Protein AF-A0A9P7BSD0-F1 (afdb_monomer)

Radius of gyration: 25.31 Å; Cα contacts (8 Å, |Δi|>4): 236; chains: 1; bounding box: 100×30×58 Å

Sequence (291 aa):
MSTLLFSENKDPDILLVNNKKKNKIENELEEIYKEAVPDLPLSKSLYLLVNVHGKVFDKAVQTIRQSNKLELSLKLSESPTIKALLSIEKYFETNPTHFNHVYEPLKEKILKVNHPQHEASMRILGYFLLYSNTFQAMAREFIYQQIESDNKRDQLSSIVLLRFLYTHYIKSSSEVHLDFISHFMPIIVQVTEKYSESATLLSCSACELSLIYCWYLYDQFSQEGFKNDNKAIIMEIEEETKEKGTMENVIKQTNKLLNIIQKWHKTKDELSEVAYDELSQLISSISNEPV

Structure (mmCIF, N/CA/C/O backbone):
data_AF-A0A9P7BSD0-F1
#
_entry.id   AF-A0A9P7BSD0-F1
#
loop_
_atom_site.group_PDB
_atom_site.id
_atom_site.type_symbol
_atom_site.label_atom_id
_atom_site.label_alt_id
_atom_site.label_comp_id
_atom_site.label_asym_id
_atom_site.label_entity_id
_atom_site.label_seq_id
_atom_site.pdbx_PDB_ins_code
_atom_site.Cartn_x
_atom_site.Cartn_y
_atom_site.Cartn_z
_atom_site.occupancy
_atom_site.B_iso_or_equiv
_atom_site.auth_seq_id
_atom_site.auth_comp_id
_atom_site.auth_asym_id
_atom_site.auth_atom_id
_atom_site.pdbx_PDB_model_num
ATOM 1 N N . MET A 1 1 ? 75.969 7.468 11.673 1.00 34.41 1 MET A N 1
ATOM 2 C CA . MET A 1 1 ? 75.140 8.270 10.750 1.00 34.41 1 MET A CA 1
ATOM 3 C C . MET A 1 1 ? 74.941 7.487 9.468 1.00 34.41 1 MET A C 1
ATOM 5 O O . MET A 1 1 ? 75.895 6.879 9.006 1.00 34.41 1 MET A O 1
ATOM 9 N N . SER A 1 2 ? 73.727 7.588 8.932 1.00 30.23 2 SER A N 1
ATOM 10 C CA . SER A 1 2 ? 73.300 7.282 7.561 1.00 30.23 2 SER A CA 1
ATOM 11 C C . SER A 1 2 ? 72.733 5.892 7.228 1.00 30.23 2 SER A C 1
ATOM 13 O O . SER A 1 2 ? 73.419 5.001 6.748 1.00 30.23 2 SER A O 1
ATOM 15 N N . THR A 1 3 ? 71.428 5.799 7.510 1.00 31.64 3 THR A N 1
ATOM 16 C CA . THR A 1 3 ? 70.301 5.521 6.590 1.00 31.64 3 THR A CA 1
ATOM 17 C C . THR A 1 3 ? 70.226 4.199 5.811 1.00 31.64 3 THR A C 1
ATOM 19 O O . THR A 1 3 ? 70.893 3.988 4.804 1.00 31.64 3 THR A O 1
ATOM 22 N N . LEU A 1 4 ? 69.245 3.393 6.233 1.00 38.59 4 LEU A N 1
ATOM 23 C CA . LEU A 1 4 ? 68.442 2.462 5.435 1.00 38.59 4 LEU A CA 1
ATOM 24 C C . LEU A 1 4 ? 67.672 3.201 4.327 1.00 38.59 4 LEU A C 1
ATOM 26 O O . LEU A 1 4 ? 66.921 4.119 4.639 1.00 38.59 4 LEU A O 1
ATOM 30 N N . LEU A 1 5 ? 67.740 2.731 3.081 1.00 34.12 5 LEU A N 1
ATOM 31 C CA . LEU A 1 5 ? 66.686 2.947 2.082 1.00 34.12 5 LEU A CA 1
ATOM 32 C C . LEU A 1 5 ? 66.471 1.648 1.295 1.00 34.12 5 LEU A C 1
ATOM 34 O O . LEU A 1 5 ? 67.066 1.424 0.245 1.00 34.12 5 LEU A O 1
ATOM 38 N N . PHE A 1 6 ? 65.608 0.786 1.832 1.00 37.28 6 PHE A N 1
ATOM 39 C CA . PHE A 1 6 ? 64.846 -0.159 1.023 1.00 37.28 6 PHE A CA 1
ATOM 40 C C . PHE A 1 6 ? 63.721 0.634 0.352 1.00 37.28 6 PHE A C 1
ATOM 42 O O . PHE A 1 6 ? 62.861 1.183 1.040 1.00 37.28 6 PHE A O 1
ATOM 49 N N . SER A 1 7 ? 63.733 0.729 -0.978 1.00 33.03 7 SER A N 1
ATOM 50 C CA . SER A 1 7 ? 62.591 1.245 -1.730 1.00 33.03 7 SER A CA 1
ATOM 51 C C . SER A 1 7 ? 61.533 0.144 -1.851 1.00 33.03 7 SER A C 1
ATOM 53 O O . SER A 1 7 ? 61.658 -0.760 -2.679 1.00 33.03 7 SER A O 1
ATOM 55 N N . GLU A 1 8 ? 60.482 0.219 -1.038 1.00 37.41 8 GLU A N 1
ATOM 56 C CA . GLU A 1 8 ? 59.201 -0.408 -1.364 1.00 37.41 8 GLU A CA 1
ATOM 57 C C . GLU A 1 8 ? 58.503 0.454 -2.427 1.00 37.41 8 GLU A C 1
ATOM 59 O O . GLU A 1 8 ? 57.865 1.456 -2.111 1.00 37.41 8 GLU A O 1
ATOM 64 N N . ASN A 1 9 ? 58.614 0.069 -3.700 1.00 36.25 9 ASN A N 1
ATOM 65 C CA . ASN A 1 9 ? 57.699 0.549 -4.735 1.00 36.25 9 ASN A CA 1
ATOM 66 C C . ASN A 1 9 ? 56.351 -0.163 -4.550 1.00 36.25 9 ASN A C 1
ATOM 68 O O . ASN A 1 9 ? 56.150 -1.271 -5.043 1.00 36.25 9 ASN A O 1
ATOM 72 N N . LYS A 1 10 ? 55.428 0.466 -3.818 1.00 43.41 10 LYS A N 1
ATOM 73 C CA . LYS A 1 10 ? 53.992 0.178 -3.915 1.00 43.41 10 LYS A CA 1
ATOM 74 C C . LYS A 1 10 ? 53.386 1.202 -4.864 1.00 43.41 10 LYS A C 1
ATOM 76 O O . LYS A 1 10 ? 53.190 2.345 -4.467 1.00 43.41 10 LYS A O 1
ATOM 81 N N . ASP A 1 11 ? 53.124 0.781 -6.100 1.00 39.50 11 ASP A N 1
ATOM 82 C CA . ASP A 1 11 ? 52.442 1.573 -7.128 1.00 39.50 11 ASP A CA 1
ATOM 83 C C . ASP A 1 11 ? 51.046 2.026 -6.648 1.00 39.50 11 ASP A C 1
ATOM 85 O O . ASP A 1 11 ? 50.138 1.196 -6.533 1.00 39.50 11 ASP A O 1
ATOM 89 N N . PRO A 1 12 ? 50.820 3.333 -6.412 1.00 46.72 12 PRO A N 1
ATOM 90 C CA . PRO A 1 12 ? 49.499 3.885 -6.099 1.00 46.72 12 PRO A CA 1
ATOM 91 C C . PRO A 1 12 ? 48.618 4.038 -7.356 1.00 46.72 12 PRO A C 1
ATOM 93 O O . PRO A 1 12 ? 47.404 4.221 -7.258 1.00 46.72 12 PRO A O 1
ATOM 96 N N . ASP A 1 13 ? 49.214 3.951 -8.549 1.00 48.47 13 ASP A N 1
ATOM 97 C CA . ASP A 1 13 ? 48.571 4.324 -9.813 1.00 48.47 13 ASP A CA 1
ATOM 98 C C . ASP A 1 13 ? 47.672 3.233 -10.413 1.00 48.47 13 ASP A C 1
ATOM 100 O O . ASP A 1 13 ? 46.696 3.539 -11.104 1.00 48.47 13 ASP A O 1
ATOM 104 N N . ILE A 1 14 ? 47.916 1.955 -10.107 1.00 44.72 14 ILE A N 1
ATOM 105 C CA . ILE A 1 14 ? 47.113 0.843 -10.650 1.00 44.72 14 ILE A CA 1
ATOM 106 C C . ILE A 1 14 ? 45.677 0.869 -10.088 1.00 44.72 14 ILE A C 1
ATOM 108 O O . ILE A 1 14 ? 44.717 0.579 -10.807 1.00 44.72 14 ILE A O 1
ATOM 112 N N . LEU A 1 15 ? 45.501 1.297 -8.832 1.00 43.72 15 LEU A N 1
ATOM 113 C CA . LEU A 1 15 ? 44.183 1.437 -8.197 1.00 43.72 15 LEU A CA 1
ATOM 114 C C . LEU A 1 15 ? 43.391 2.638 -8.747 1.00 43.72 15 LEU A C 1
ATOM 116 O O . LEU A 1 15 ? 42.185 2.534 -8.973 1.00 43.72 15 LEU A O 1
ATOM 120 N N . LEU A 1 16 ? 44.060 3.759 -9.041 1.00 44.41 16 LEU A N 1
ATOM 121 C CA . LEU A 1 16 ? 43.428 4.958 -9.610 1.00 44.41 16 LEU A CA 1
ATOM 122 C C . LEU A 1 16 ? 42.995 4.762 -11.071 1.00 44.41 16 LEU A C 1
ATOM 124 O O . LEU A 1 16 ? 41.930 5.242 -11.470 1.00 44.41 16 LEU A O 1
ATOM 128 N N . VAL A 1 17 ? 43.779 4.035 -11.871 1.00 47.94 17 VAL A N 1
ATOM 129 C CA . VAL A 1 17 ? 43.441 3.729 -13.272 1.00 47.94 17 VAL A CA 1
ATOM 130 C C . VAL A 1 17 ? 42.277 2.737 -13.363 1.00 47.94 17 VAL A C 1
ATOM 132 O O . VAL A 1 17 ? 41.403 2.908 -14.217 1.00 47.94 17 VAL A O 1
ATOM 135 N N . ASN A 1 18 ? 42.205 1.751 -12.461 1.00 46.50 18 ASN A N 1
ATOM 136 C CA . ASN A 1 18 ? 41.074 0.821 -12.398 1.00 46.50 18 ASN A CA 1
ATOM 137 C C . ASN A 1 18 ? 39.775 1.510 -11.958 1.00 46.50 18 ASN A C 1
ATOM 139 O O . ASN A 1 18 ? 38.737 1.265 -12.569 1.00 46.50 18 ASN A O 1
ATOM 143 N N . ASN A 1 19 ? 39.830 2.435 -10.994 1.00 48.59 19 ASN A N 1
ATOM 144 C CA . ASN A 1 19 ? 38.655 3.215 -10.590 1.00 48.59 19 ASN A CA 1
ATOM 145 C C . ASN A 1 19 ? 38.174 4.162 -11.703 1.00 48.59 19 ASN A C 1
ATOM 147 O O . ASN A 1 19 ? 36.978 4.250 -11.960 1.00 48.59 19 ASN A O 1
ATOM 151 N N . LYS A 1 20 ? 39.085 4.811 -12.442 1.00 51.00 20 LYS A N 1
ATOM 152 C CA . LYS A 1 20 ? 38.713 5.656 -13.594 1.00 51.00 20 LYS A CA 1
ATOM 153 C C . LYS A 1 20 ? 38.115 4.855 -14.756 1.00 51.00 20 LYS A C 1
ATOM 155 O O . LYS A 1 20 ? 37.164 5.320 -15.377 1.00 51.00 20 LYS A O 1
ATOM 160 N N . LYS A 1 21 ? 38.640 3.659 -15.054 1.00 53.25 21 LYS A N 1
ATOM 161 C CA . LYS A 1 21 ? 38.078 2.767 -16.087 1.00 53.25 21 LYS A CA 1
ATOM 162 C C . LYS A 1 21 ? 36.719 2.200 -15.681 1.00 53.25 21 LYS A C 1
ATOM 164 O O . LYS A 1 21 ? 35.825 2.159 -16.518 1.00 53.25 21 LYS A O 1
ATOM 169 N N . LYS A 1 22 ? 36.550 1.820 -14.411 1.00 56.94 22 LYS A N 1
ATOM 170 C CA . LYS A 1 22 ? 35.271 1.353 -13.865 1.00 56.94 22 LYS A CA 1
ATOM 171 C C . LYS A 1 22 ? 34.203 2.449 -13.935 1.00 56.94 22 LYS A C 1
ATOM 173 O O . LYS A 1 22 ? 33.150 2.205 -14.507 1.00 56.94 22 LYS A O 1
ATOM 178 N N . ASN A 1 23 ? 34.530 3.671 -13.508 1.00 57.69 23 ASN A N 1
ATOM 179 C CA . ASN A 1 23 ? 33.623 4.819 -13.607 1.00 57.69 23 ASN A CA 1
ATOM 180 C C . ASN A 1 23 ? 33.275 5.170 -15.063 1.00 57.69 23 ASN A C 1
ATOM 182 O O . ASN A 1 23 ? 32.161 5.593 -15.347 1.00 57.69 23 ASN A O 1
ATOM 186 N N . LYS A 1 24 ? 34.210 4.991 -16.007 1.00 61.47 24 LYS A N 1
ATOM 187 C CA . LYS A 1 24 ? 33.944 5.226 -17.432 1.00 61.47 24 LYS A CA 1
ATOM 188 C C . LYS A 1 24 ? 32.973 4.193 -18.012 1.00 61.47 24 LYS A C 1
ATOM 190 O O . LYS A 1 24 ? 32.044 4.579 -18.705 1.00 61.47 24 LYS A O 1
ATOM 195 N N . ILE A 1 25 ? 33.159 2.913 -17.685 1.00 60.66 25 ILE A N 1
ATOM 196 C CA . ILE A 1 25 ? 32.254 1.832 -18.103 1.00 60.66 25 ILE A CA 1
ATOM 197 C C . ILE A 1 25 ? 30.874 2.010 -17.461 1.00 60.66 25 ILE A C 1
ATOM 199 O O . ILE A 1 25 ? 29.868 1.845 -18.135 1.00 60.66 25 ILE A O 1
ATOM 203 N N . GLU A 1 26 ? 30.805 2.388 -16.184 1.00 61.34 26 GLU A N 1
ATOM 204 C CA . GLU A 1 26 ? 29.538 2.678 -15.503 1.00 61.34 26 GLU A CA 1
ATOM 205 C C . GLU A 1 26 ? 28.802 3.862 -16.147 1.00 61.34 26 GLU A C 1
ATOM 207 O O . GLU A 1 26 ? 27.607 3.754 -16.405 1.00 61.34 26 GLU A O 1
ATOM 212 N N . ASN A 1 27 ? 29.512 4.937 -16.502 1.00 63.75 27 ASN A N 1
ATOM 213 C CA . ASN A 1 27 ? 28.924 6.082 -17.202 1.00 63.75 27 ASN A CA 1
ATOM 214 C C . ASN A 1 27 ? 28.459 5.728 -18.627 1.00 63.75 27 ASN A C 1
ATOM 216 O O . ASN A 1 27 ? 27.351 6.092 -19.007 1.00 63.75 27 ASN A O 1
ATOM 220 N N . GLU A 1 28 ? 29.256 4.978 -19.397 1.00 60.03 28 GLU A N 1
ATOM 221 C CA . GLU A 1 28 ? 28.869 4.494 -20.734 1.00 60.03 28 GLU A CA 1
ATOM 222 C C . GLU A 1 28 ? 27.646 3.554 -20.652 1.00 60.03 28 GLU A C 1
ATOM 224 O O . GLU A 1 28 ? 26.740 3.621 -21.482 1.00 60.03 28 GLU A O 1
ATOM 229 N N . LEU A 1 29 ? 27.559 2.719 -19.610 1.00 58.62 29 LEU A N 1
ATOM 230 C CA . LEU A 1 29 ? 26.396 1.865 -19.345 1.00 58.62 29 LEU A CA 1
ATOM 231 C C . LEU A 1 29 ? 25.152 2.669 -18.941 1.00 58.62 29 LEU A C 1
ATOM 233 O O . LEU A 1 29 ? 24.037 2.287 -19.299 1.00 58.62 29 LEU A O 1
ATOM 237 N N . GLU A 1 30 ? 25.314 3.768 -18.202 1.00 61.06 30 GLU A N 1
ATOM 238 C CA . GLU A 1 30 ? 24.213 4.682 -17.892 1.00 61.06 30 GLU A CA 1
ATOM 239 C C . GLU A 1 30 ? 23.691 5.411 -19.126 1.00 61.06 30 GLU A C 1
ATOM 241 O O . GLU A 1 30 ? 22.476 5.566 -19.256 1.00 61.06 30 GLU A O 1
ATOM 246 N N . GLU A 1 31 ? 24.574 5.828 -20.032 1.00 63.22 31 GLU A N 1
ATOM 247 C CA . GLU A 1 31 ? 24.188 6.450 -21.299 1.00 63.22 31 GLU A CA 1
ATOM 248 C C . GLU A 1 31 ? 23.426 5.461 -22.188 1.00 63.22 31 GLU A C 1
ATOM 250 O O . GLU A 1 31 ? 22.302 5.757 -22.592 1.00 63.22 31 GLU A O 1
ATOM 255 N N . ILE A 1 32 ? 23.944 4.240 -22.373 1.00 60.62 32 ILE A N 1
ATOM 256 C CA . ILE A 1 32 ? 23.260 3.180 -23.137 1.00 60.62 32 ILE A CA 1
ATOM 257 C C . ILE A 1 32 ? 21.891 2.853 -22.528 1.00 60.62 32 ILE A C 1
ATOM 259 O O . ILE A 1 32 ? 20.913 2.657 -23.249 1.00 60.62 32 ILE A O 1
ATOM 263 N N . TYR A 1 33 ? 21.789 2.801 -21.198 1.00 58.91 33 TYR A N 1
ATOM 264 C CA . TYR A 1 33 ? 20.516 2.561 -20.525 1.00 58.91 33 TYR A CA 1
ATOM 265 C C . TYR A 1 33 ? 19.527 3.714 -20.750 1.00 58.91 33 TYR A C 1
ATOM 267 O O . TYR A 1 33 ? 18.378 3.465 -21.109 1.00 58.91 33 TYR A O 1
ATOM 275 N N . LYS A 1 34 ? 19.959 4.972 -20.599 1.00 60.75 34 LYS A N 1
ATOM 276 C CA . LYS A 1 34 ? 19.113 6.159 -20.825 1.00 60.75 34 LYS A CA 1
ATOM 277 C C . LYS A 1 34 ? 18.629 6.266 -22.272 1.00 60.75 34 LYS A C 1
ATOM 279 O O . LYS A 1 34 ? 17.473 6.635 -22.497 1.00 60.75 34 LYS A O 1
ATOM 284 N N . GLU A 1 35 ? 19.479 5.907 -23.232 1.00 58.25 35 GLU A N 1
ATOM 285 C CA . GLU A 1 35 ? 19.132 5.828 -24.654 1.00 58.25 35 GLU A CA 1
ATOM 286 C C . GLU A 1 35 ? 18.178 4.661 -24.957 1.00 58.25 35 GLU A C 1
ATOM 288 O O . GLU A 1 35 ? 17.281 4.796 -25.790 1.00 58.25 35 GLU A O 1
ATOM 293 N N . ALA A 1 36 ? 18.311 3.536 -24.246 1.00 58.41 36 ALA A N 1
ATOM 294 C CA . ALA A 1 36 ? 17.460 2.360 -24.416 1.00 58.41 36 ALA A CA 1
ATOM 295 C C . ALA A 1 36 ? 16.089 2.470 -23.723 1.00 58.41 36 ALA A C 1
ATOM 297 O O . ALA A 1 36 ? 15.147 1.803 -24.163 1.00 58.41 36 ALA A O 1
ATOM 298 N N . VAL A 1 37 ? 15.940 3.279 -22.658 1.00 59.78 37 VAL A N 1
ATOM 299 C CA . VAL A 1 37 ? 14.666 3.403 -21.924 1.00 59.78 37 VAL A CA 1
ATOM 300 C C . VAL A 1 37 ? 13.606 4.041 -22.833 1.00 59.78 37 VAL A C 1
ATOM 302 O O . VAL A 1 37 ? 13.725 5.222 -23.187 1.00 59.78 37 VAL A O 1
ATOM 305 N N . PRO A 1 38 ? 12.545 3.306 -23.208 1.00 61.00 38 PRO A N 1
ATOM 306 C CA . PRO A 1 38 ? 11.656 3.742 -24.273 1.00 61.00 38 PRO A CA 1
ATOM 307 C C . PRO A 1 38 ? 10.720 4.863 -23.835 1.00 61.00 38 PRO A C 1
ATOM 309 O O . PRO A 1 38 ? 10.262 4.896 -22.695 1.00 61.00 38 PRO A O 1
ATOM 312 N N . ASP A 1 39 ? 10.362 5.724 -24.783 1.00 70.00 39 ASP A N 1
ATOM 313 C CA . ASP A 1 39 ? 9.399 6.809 -24.594 1.00 70.00 39 ASP A CA 1
ATOM 314 C C . ASP A 1 39 ? 7.993 6.362 -25.038 1.00 70.00 39 ASP A C 1
ATOM 316 O O . ASP A 1 39 ? 7.490 6.727 -26.103 1.00 70.00 39 ASP A O 1
ATOM 320 N N . LEU A 1 40 ? 7.377 5.441 -24.283 1.00 86.56 40 LEU A N 1
ATOM 321 C CA . LEU A 1 40 ? 5.941 5.196 -24.436 1.00 86.56 40 LEU A CA 1
ATOM 322 C C . LEU A 1 40 ? 5.181 6.300 -23.689 1.00 86.56 40 LEU A C 1
ATOM 324 O O . LEU A 1 40 ? 5.418 6.470 -22.491 1.00 86.56 40 LEU A O 1
ATOM 328 N N . PRO A 1 41 ? 4.210 6.981 -24.333 1.00 91.31 41 PRO A N 1
ATOM 329 C CA . PRO A 1 41 ? 3.370 7.950 -23.643 1.00 91.31 41 PRO A CA 1
ATOM 330 C C . PRO A 1 41 ? 2.695 7.327 -22.422 1.00 91.31 41 PRO A C 1
ATOM 332 O O . PRO A 1 41 ? 2.215 6.191 -22.494 1.00 91.31 41 PRO A O 1
ATOM 335 N N . LEU A 1 42 ? 2.593 8.092 -21.332 1.00 93.25 42 LEU A N 1
ATOM 336 C CA . LEU A 1 42 ? 2.037 7.640 -20.054 1.00 93.25 42 LEU A CA 1
ATOM 337 C C . LEU A 1 42 ? 0.703 6.893 -20.213 1.00 93.25 42 LEU A C 1
ATOM 339 O O . LEU A 1 42 ? 0.531 5.791 -19.693 1.00 93.25 42 LEU A O 1
ATOM 343 N N . SER A 1 43 ? -0.222 7.453 -20.994 1.00 91.88 43 SER A N 1
ATOM 344 C CA . SER A 1 43 ? -1.535 6.854 -21.255 1.00 91.88 43 SER A CA 1
ATOM 345 C C . SER A 1 43 ? -1.443 5.474 -21.916 1.00 91.88 43 SER A C 1
ATOM 347 O O . SER A 1 43 ? -2.190 4.565 -21.553 1.00 91.88 43 SER A O 1
ATOM 349 N N . LYS A 1 44 ? -0.501 5.284 -22.846 1.00 93.62 44 LYS A N 1
ATOM 350 C CA . LYS A 1 44 ? -0.265 4.009 -23.535 1.00 93.62 44 LYS A CA 1
ATOM 351 C C . LYS A 1 44 ? 0.375 2.983 -22.603 1.00 93.62 44 LYS A C 1
ATOM 353 O O . LYS A 1 44 ? -0.015 1.817 -22.640 1.00 93.62 44 LYS A O 1
ATOM 358 N N . SER A 1 45 ? 1.305 3.413 -21.754 1.00 95.19 45 SER A N 1
ATOM 359 C CA . SER A 1 45 ? 1.922 2.563 -20.731 1.00 95.19 45 SER A CA 1
ATOM 360 C C . SER A 1 45 ? 0.882 2.065 -19.727 1.00 95.19 45 SER A C 1
ATOM 362 O O . SER A 1 45 ? 0.761 0.860 -19.518 1.00 95.19 45 SER A O 1
ATOM 364 N N . LEU A 1 46 ? 0.050 2.962 -19.186 1.00 94.31 46 LEU A N 1
ATOM 365 C CA . LEU A 1 46 ? -1.037 2.596 -18.273 1.00 94.31 46 LEU A CA 1
ATOM 366 C C . LEU A 1 46 ? -2.061 1.671 -18.939 1.00 94.31 46 LEU A C 1
ATOM 368 O O . LEU A 1 46 ? -2.446 0.660 -18.353 1.00 94.31 46 LEU A O 1
ATOM 372 N N . TYR A 1 47 ? -2.468 1.972 -20.176 1.00 92.88 47 TYR A N 1
ATOM 373 C CA . TYR A 1 47 ? -3.384 1.115 -20.928 1.00 92.88 47 TYR A CA 1
ATOM 374 C C . TYR A 1 47 ? -2.826 -0.301 -21.102 1.00 92.88 47 TYR A C 1
ATOM 376 O O . TYR A 1 47 ? -3.550 -1.273 -20.891 1.00 92.88 47 TYR A O 1
ATOM 384 N N . LEU A 1 48 ? -1.543 -0.434 -21.450 1.00 94.25 48 LEU A N 1
ATOM 385 C CA . LEU A 1 48 ? -0.901 -1.738 -21.589 1.00 94.25 48 LEU A CA 1
ATOM 386 C C . LEU A 1 48 ? -0.926 -2.490 -20.257 1.00 94.25 48 LEU A C 1
ATOM 388 O O . LEU A 1 48 ? -1.408 -3.618 -20.205 1.00 94.25 48 LEU A O 1
ATOM 392 N N . LEU A 1 49 ? -0.462 -1.861 -19.175 1.00 94.44 49 LEU A N 1
ATOM 393 C CA . LEU A 1 49 ? -0.319 -2.519 -17.875 1.00 94.44 49 LEU A CA 1
ATOM 394 C C . LEU A 1 49 ? -1.653 -2.969 -17.275 1.00 94.44 49 LEU A C 1
ATOM 396 O O . LEU A 1 49 ? -1.722 -4.053 -16.698 1.00 94.44 49 LEU A O 1
ATOM 400 N N . VAL A 1 50 ? -2.725 -2.191 -17.449 1.00 92.31 50 VAL A N 1
ATOM 401 C CA . VAL A 1 50 ? -4.059 -2.554 -16.939 1.00 92.31 50 VAL A CA 1
ATOM 402 C C . VAL A 1 50 ? -4.620 -3.812 -17.622 1.00 92.31 50 VAL A C 1
ATOM 404 O O . VAL A 1 50 ? -5.462 -4.497 -17.044 1.00 92.31 50 VAL A O 1
ATOM 407 N N . ASN A 1 51 ? -4.153 -4.138 -18.830 1.00 90.81 51 ASN A N 1
ATOM 408 C CA . ASN A 1 51 ? -4.615 -5.291 -19.607 1.00 90.81 51 ASN A CA 1
ATOM 409 C C . ASN A 1 51 ? -3.647 -6.490 -19.566 1.00 90.81 51 ASN A C 1
ATOM 411 O O . ASN A 1 51 ? -3.884 -7.496 -20.235 1.00 90.81 51 ASN A O 1
ATOM 415 N N . VAL A 1 52 ? -2.562 -6.415 -18.789 1.00 91.88 52 VAL A N 1
ATOM 416 C CA . VAL A 1 52 ? -1.609 -7.521 -18.626 1.00 91.88 52 VAL A CA 1
ATOM 417 C C . VAL A 1 52 ? -2.087 -8.487 -17.540 1.00 91.88 52 VAL A C 1
ATOM 419 O O . VAL A 1 52 ? -2.525 -8.088 -16.462 1.00 91.88 52 VAL A O 1
ATOM 422 N N . HIS A 1 53 ? -1.957 -9.788 -17.806 1.00 91.25 53 HIS A N 1
ATOM 423 C CA . HIS A 1 53 ? -2.250 -10.829 -16.823 1.00 91.25 53 HIS A CA 1
ATOM 424 C C . HIS A 1 53 ? -1.328 -10.712 -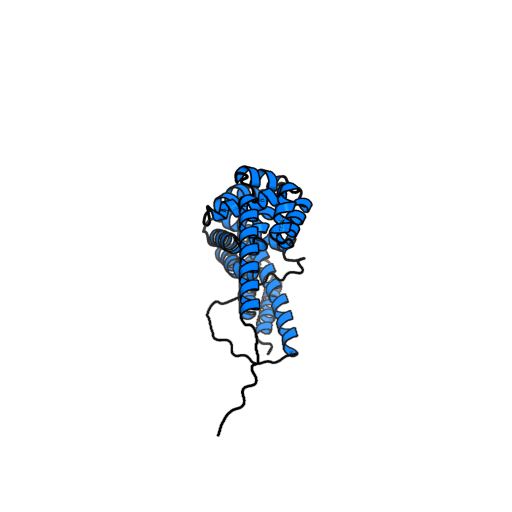15.596 1.00 91.25 53 HIS A C 1
ATOM 426 O O . HIS A 1 53 ? -0.117 -10.554 -15.748 1.00 91.25 53 HIS A O 1
ATOM 432 N N . GLY A 1 54 ? -1.862 -10.884 -14.381 1.00 90.50 54 GLY A N 1
ATOM 433 C CA . GLY A 1 54 ? -1.113 -10.643 -13.137 1.00 90.50 54 GLY A CA 1
ATOM 434 C C . GLY A 1 54 ? 0.229 -11.359 -13.041 1.00 90.50 54 GLY A C 1
ATOM 435 O O . GLY A 1 54 ? 1.247 -10.707 -12.865 1.00 90.50 54 GLY A O 1
ATOM 436 N N . LYS A 1 55 ? 0.267 -12.664 -13.333 1.00 92.50 55 LYS A N 1
ATOM 437 C CA . LYS A 1 55 ? 1.526 -13.438 -13.363 1.00 92.50 55 LYS A CA 1
ATOM 438 C C . LYS A 1 55 ? 2.594 -12.870 -14.311 1.00 92.50 55 LYS A C 1
ATOM 440 O O . LYS A 1 55 ? 3.782 -12.997 -14.036 1.00 92.50 55 LYS A O 1
ATOM 445 N N . VAL A 1 56 ? 2.188 -12.275 -15.436 1.00 94.56 56 VAL A N 1
ATOM 446 C CA . VAL A 1 56 ? 3.118 -11.655 -16.397 1.00 94.56 56 VAL A CA 1
ATOM 447 C C . VAL A 1 56 ? 3.657 -10.346 -15.828 1.00 94.56 56 VAL A C 1
ATOM 449 O O . VAL A 1 56 ? 4.854 -10.085 -15.932 1.00 94.56 56 VAL A O 1
ATOM 452 N N . PHE A 1 57 ? 2.796 -9.564 -15.173 1.00 95.38 57 PHE A N 1
ATOM 453 C CA . PHE A 1 57 ? 3.205 -8.365 -14.449 1.00 95.38 57 PHE A CA 1
ATOM 454 C C . PHE A 1 57 ? 4.185 -8.694 -13.321 1.00 95.38 57 PHE A C 1
ATOM 456 O O . PHE A 1 57 ? 5.272 -8.127 -13.281 1.00 95.38 57 PHE A O 1
ATOM 463 N N . ASP A 1 58 ? 3.848 -9.641 -12.445 1.00 93.62 58 ASP A N 1
ATOM 464 C CA . ASP A 1 58 ? 4.686 -9.991 -11.295 1.00 93.62 58 ASP A CA 1
ATOM 465 C C . ASP A 1 58 ? 6.064 -10.508 -11.753 1.00 93.62 58 ASP A C 1
ATOM 467 O O . ASP A 1 58 ? 7.092 -10.123 -11.196 1.00 93.62 58 ASP A O 1
ATOM 471 N N . LYS A 1 59 ? 6.117 -11.290 -12.844 1.00 94.50 59 LYS A N 1
ATOM 472 C CA . LYS A 1 59 ? 7.380 -11.723 -13.466 1.00 94.50 59 LYS A CA 1
ATOM 473 C C . LYS A 1 59 ? 8.194 -10.547 -14.015 1.00 94.50 59 LYS A C 1
ATOM 475 O O . LYS A 1 59 ? 9.419 -10.537 -13.885 1.00 94.50 59 LYS A O 1
ATOM 480 N N . ALA A 1 60 ? 7.543 -9.563 -14.637 1.00 94.56 60 ALA A N 1
ATOM 481 C CA . ALA A 1 60 ? 8.210 -8.355 -15.119 1.00 94.56 60 ALA A CA 1
ATOM 482 C C . ALA A 1 60 ? 8.797 -7.538 -13.957 1.00 94.56 60 ALA A C 1
ATOM 484 O O . ALA A 1 60 ? 9.948 -7.121 -14.041 1.00 94.56 60 ALA A O 1
ATOM 485 N N . VAL A 1 61 ? 8.063 -7.392 -12.850 1.00 94.19 61 VAL A N 1
ATOM 486 C CA . VAL A 1 61 ? 8.562 -6.729 -11.635 1.00 94.19 61 VAL A CA 1
ATOM 487 C C . VAL A 1 61 ? 9.756 -7.472 -11.045 1.00 94.19 61 VAL A C 1
ATOM 489 O O . VAL A 1 61 ? 10.783 -6.853 -10.791 1.00 94.19 61 VAL A O 1
ATOM 492 N N . GLN A 1 62 ? 9.671 -8.794 -10.878 1.00 92.75 62 GLN A N 1
ATOM 493 C CA . GLN A 1 62 ? 10.806 -9.599 -10.405 1.00 92.75 62 GLN A CA 1
ATOM 494 C C . GLN A 1 62 ? 12.034 -9.417 -11.299 1.00 92.75 62 GLN A C 1
ATOM 496 O O . GLN A 1 62 ? 13.141 -9.243 -10.802 1.00 92.75 62 GLN A O 1
ATOM 501 N N . THR A 1 63 ? 11.822 -9.386 -12.615 1.00 92.44 63 THR A N 1
ATOM 502 C CA . THR A 1 63 ? 12.889 -9.150 -13.588 1.00 92.44 63 THR A CA 1
ATOM 503 C C . THR A 1 63 ? 13.534 -7.779 -13.397 1.00 92.44 63 THR A C 1
ATOM 505 O O . THR A 1 63 ? 14.755 -7.704 -13.362 1.00 92.44 63 THR A O 1
ATOM 508 N N . ILE A 1 64 ? 12.742 -6.714 -13.233 1.00 91.62 64 ILE A N 1
ATOM 509 C CA . ILE A 1 64 ? 13.256 -5.359 -12.973 1.00 91.62 64 ILE A CA 1
ATOM 510 C C . ILE A 1 64 ? 14.077 -5.327 -11.678 1.00 91.62 64 ILE A C 1
ATOM 512 O O . ILE A 1 64 ? 15.151 -4.737 -11.650 1.00 91.62 64 ILE A O 1
ATOM 516 N N . ARG A 1 65 ? 13.599 -5.989 -10.619 1.00 90.06 65 ARG A N 1
ATOM 517 C CA . ARG A 1 65 ? 14.258 -5.992 -9.303 1.00 90.06 65 ARG A CA 1
ATOM 518 C C . ARG A 1 65 ? 15.568 -6.782 -9.277 1.00 90.06 65 ARG A C 1
ATOM 520 O O . ARG A 1 65 ? 16.463 -6.437 -8.515 1.00 90.06 65 ARG A O 1
ATOM 527 N N . GLN A 1 66 ? 15.658 -7.862 -10.051 1.00 89.81 66 GLN A N 1
ATOM 528 C CA . GLN A 1 66 ? 16.789 -8.797 -10.003 1.00 89.81 66 GLN A CA 1
ATOM 529 C C . GLN A 1 66 ? 17.853 -8.530 -11.069 1.00 89.81 66 GLN A C 1
ATOM 531 O O . GLN A 1 66 ? 18.982 -8.992 -10.918 1.00 89.81 66 GLN A O 1
ATOM 536 N N . SER A 1 67 ? 17.514 -7.820 -12.147 1.00 86.94 67 SER A N 1
ATOM 537 C CA . SER A 1 67 ? 18.452 -7.546 -13.233 1.00 86.94 67 SER A CA 1
ATOM 538 C C . SER A 1 67 ? 19.242 -6.260 -13.011 1.00 86.94 67 SER A C 1
ATOM 540 O O . SER A 1 67 ? 18.721 -5.248 -12.550 1.00 86.94 67 SER A O 1
ATOM 542 N N . ASN A 1 68 ? 20.514 -6.281 -13.407 1.00 84.31 68 ASN A N 1
ATOM 543 C CA . ASN A 1 68 ? 21.317 -5.063 -13.534 1.00 84.31 68 ASN A CA 1
ATOM 544 C C . ASN A 1 68 ? 20.883 -4.237 -14.769 1.00 84.31 68 ASN A C 1
ATOM 546 O O . ASN A 1 68 ? 20.145 -4.721 -15.631 1.00 84.31 68 ASN A O 1
ATOM 550 N N . LYS A 1 69 ? 21.359 -2.985 -14.878 1.00 79.44 69 LYS A N 1
ATOM 551 C CA . LYS A 1 69 ? 20.978 -2.052 -15.961 1.00 79.44 69 LYS A CA 1
ATOM 552 C C . LYS A 1 69 ? 21.196 -2.633 -17.372 1.00 79.44 69 LYS A C 1
ATOM 554 O O . LYS A 1 69 ? 20.375 -2.398 -18.254 1.00 79.44 69 LYS A O 1
ATOM 559 N N . LEU A 1 70 ? 22.263 -3.411 -17.578 1.00 74.81 70 LEU A N 1
ATOM 560 C CA . LEU A 1 70 ? 22.600 -4.019 -18.872 1.00 74.81 70 LEU A CA 1
ATOM 561 C C . LEU A 1 70 ? 21.661 -5.179 -19.229 1.00 74.81 70 LEU A C 1
ATOM 563 O O . LEU A 1 70 ? 21.175 -5.281 -20.349 1.00 74.81 70 LEU A O 1
ATOM 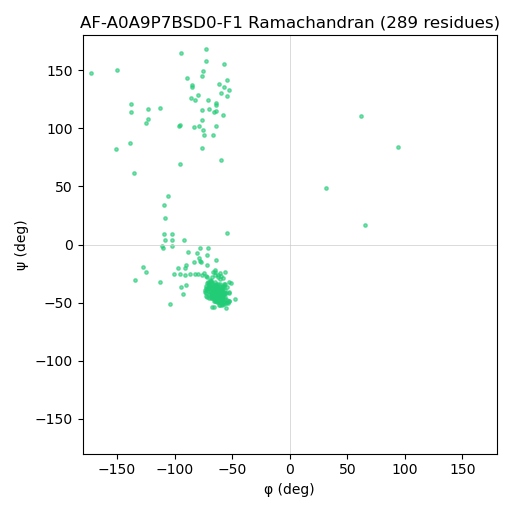567 N N . GLU A 1 71 ? 21.366 -6.058 -18.278 1.00 82.12 71 GLU A N 1
ATOM 568 C CA . GLU A 1 71 ? 20.380 -7.118 -18.492 1.00 82.12 71 GLU A CA 1
ATOM 569 C C . GLU A 1 71 ? 18.990 -6.545 -18.762 1.00 82.12 71 GLU A C 1
ATOM 571 O O . GLU A 1 71 ? 18.239 -7.067 -19.588 1.00 82.12 71 GLU A O 1
ATOM 576 N N . LEU A 1 72 ? 18.648 -5.459 -18.070 1.00 82.62 72 LEU A N 1
ATOM 577 C CA . LEU A 1 72 ? 17.369 -4.794 -18.238 1.00 82.62 72 LEU A CA 1
ATOM 578 C C . LEU A 1 72 ? 17.254 -4.152 -19.627 1.00 82.62 72 LEU A C 1
ATOM 580 O O . LEU A 1 72 ? 16.189 -4.243 -20.239 1.00 82.62 72 LEU A O 1
ATOM 584 N N . SER A 1 73 ? 18.347 -3.593 -20.165 1.00 77.38 73 SER A N 1
ATOM 585 C CA . SER A 1 73 ? 18.357 -3.017 -21.515 1.00 77.38 73 SER A CA 1
ATOM 586 C C . SER A 1 73 ? 18.133 -4.058 -22.615 1.00 77.38 73 SER A C 1
ATOM 588 O O . SER A 1 73 ? 17.423 -3.782 -23.581 1.00 77.38 73 SER A O 1
ATOM 590 N N . LEU A 1 74 ? 18.628 -5.285 -22.437 1.00 78.12 74 LEU A N 1
ATOM 591 C CA . LEU A 1 74 ? 18.350 -6.396 -23.352 1.00 78.12 74 LEU A CA 1
ATOM 592 C C . LEU A 1 74 ? 16.874 -6.829 -23.276 1.00 78.12 74 LEU A C 1
ATOM 594 O O . LEU A 1 74 ? 16.191 -6.938 -24.300 1.00 78.12 74 LEU A O 1
ATOM 598 N N . LYS A 1 75 ? 16.342 -6.982 -22.057 1.00 80.94 75 LYS A N 1
ATOM 599 C CA . LYS A 1 75 ? 14.963 -7.447 -21.804 1.00 80.94 75 LYS A CA 1
ATOM 600 C C . LYS A 1 75 ? 13.879 -6.422 -22.152 1.00 80.94 75 LYS A C 1
ATOM 602 O O . LYS A 1 75 ? 12.719 -6.798 -22.336 1.00 80.94 75 LYS A O 1
ATOM 607 N N . LEU A 1 76 ? 14.233 -5.142 -22.287 1.00 78.81 76 LEU A N 1
ATOM 608 C CA . LEU A 1 76 ? 13.337 -4.079 -22.763 1.00 78.81 76 LEU A CA 1
ATOM 609 C C . LEU A 1 76 ? 12.746 -4.378 -24.148 1.00 78.81 76 LEU A C 1
ATOM 611 O O . LEU A 1 76 ? 11.606 -3.998 -24.429 1.00 78.81 76 LEU A O 1
ATOM 615 N N . SER A 1 77 ? 13.515 -5.049 -25.008 1.00 72.75 77 SER A N 1
ATOM 616 C CA . SER A 1 77 ? 13.069 -5.442 -26.348 1.00 72.75 77 SER A CA 1
ATOM 617 C C . SER A 1 77 ? 12.110 -6.641 -26.332 1.00 72.75 77 SER A C 1
ATOM 619 O O . SER A 1 77 ? 11.250 -6.758 -27.203 1.00 72.75 77 SER A O 1
ATOM 621 N N . GLU A 1 78 ? 12.203 -7.484 -25.302 1.00 82.44 78 GLU A N 1
ATOM 622 C CA . GLU A 1 78 ? 11.494 -8.764 -25.200 1.00 82.44 78 GLU A CA 1
ATOM 623 C C . GLU A 1 78 ? 10.183 -8.665 -24.408 1.00 82.44 78 GLU A C 1
ATOM 625 O O . GLU A 1 78 ? 9.270 -9.466 -24.607 1.00 82.44 78 GLU A O 1
ATOM 630 N N . SER A 1 79 ? 10.066 -7.685 -23.504 1.00 88.31 79 SER A N 1
ATOM 631 C CA . SER A 1 79 ? 8.926 -7.562 -22.592 1.00 88.31 79 SER A CA 1
ATOM 632 C C . SER A 1 79 ? 8.238 -6.196 -22.684 1.00 88.31 79 SER A C 1
ATOM 634 O O . SER A 1 79 ? 8.702 -5.214 -22.091 1.00 88.31 79 SER A O 1
ATOM 636 N N . PRO A 1 80 ? 7.060 -6.124 -23.337 1.00 91.12 80 PRO A N 1
ATOM 637 C CA . PRO A 1 80 ? 6.243 -4.911 -23.374 1.00 91.12 80 PRO A CA 1
ATOM 638 C C . PRO A 1 80 ? 5.832 -4.409 -21.982 1.00 91.12 80 PRO A C 1
ATOM 640 O O . PRO A 1 80 ? 5.649 -3.210 -21.789 1.00 91.12 80 PRO A O 1
ATOM 643 N N . THR A 1 81 ? 5.708 -5.312 -21.004 1.00 94.06 81 THR A N 1
ATOM 644 C CA . THR A 1 81 ? 5.353 -4.980 -19.618 1.00 94.06 81 THR A CA 1
ATOM 645 C C . THR A 1 81 ? 6.498 -4.282 -18.887 1.00 94.06 81 THR A C 1
ATOM 647 O O . THR A 1 81 ? 6.262 -3.260 -18.250 1.00 94.06 81 THR A O 1
ATOM 650 N N . ILE A 1 82 ? 7.734 -4.785 -19.020 1.00 93.06 82 ILE A N 1
ATOM 651 C CA . ILE A 1 82 ? 8.927 -4.120 -18.460 1.00 93.06 82 ILE A CA 1
ATOM 652 C C . ILE A 1 82 ? 9.078 -2.741 -19.097 1.00 93.06 82 ILE A C 1
ATOM 654 O O . ILE A 1 82 ? 9.213 -1.742 -18.398 1.00 93.06 82 ILE A O 1
ATOM 658 N N . LYS A 1 83 ? 8.963 -2.684 -20.428 1.00 91.81 83 LYS A N 1
ATOM 659 C CA . LYS A 1 83 ? 9.008 -1.438 -21.189 1.00 91.81 83 LYS A CA 1
ATOM 660 C C . LYS A 1 83 ? 7.987 -0.413 -20.689 1.00 91.81 83 LYS A C 1
ATOM 662 O O . LYS A 1 83 ? 8.361 0.726 -20.453 1.00 91.81 83 LYS A O 1
ATOM 667 N N . ALA A 1 84 ? 6.732 -0.806 -20.480 1.00 94.69 84 ALA A N 1
ATOM 668 C CA . ALA A 1 84 ? 5.704 0.105 -19.981 1.00 94.69 84 ALA A CA 1
ATOM 669 C C . ALA A 1 84 ? 5.975 0.606 -18.550 1.00 94.69 84 ALA A C 1
ATOM 671 O O . ALA A 1 84 ? 5.761 1.787 -18.291 1.00 94.69 84 ALA A O 1
ATOM 672 N N . LEU A 1 85 ? 6.464 -0.246 -17.637 1.00 94.38 85 LEU A N 1
ATOM 673 C CA . LEU A 1 85 ? 6.822 0.172 -16.272 1.00 94.38 85 LEU A CA 1
ATOM 674 C C . LEU A 1 85 ? 7.958 1.201 -16.277 1.00 94.38 85 LEU A C 1
ATOM 676 O O . LEU A 1 85 ? 7.819 2.272 -15.689 1.00 94.38 85 LEU A O 1
ATOM 680 N N . LEU A 1 86 ? 9.037 0.917 -17.008 1.00 91.81 86 LEU A N 1
ATOM 681 C CA . LEU A 1 86 ? 10.203 1.801 -17.076 1.00 91.81 86 LEU A CA 1
ATOM 682 C C . LEU A 1 86 ? 9.908 3.110 -17.826 1.00 91.81 86 LEU A C 1
ATOM 684 O O . LEU A 1 86 ? 10.452 4.152 -17.474 1.00 91.81 86 LEU A O 1
ATOM 688 N N . SER A 1 87 ? 8.999 3.104 -18.808 1.00 92.19 87 SER A N 1
ATOM 689 C CA . SER A 1 87 ? 8.523 4.346 -19.434 1.00 92.19 87 SER A CA 1
ATOM 690 C C . SER A 1 87 ? 7.770 5.251 -18.449 1.00 92.19 87 SER A C 1
ATOM 692 O O . SER A 1 87 ? 7.871 6.470 -18.553 1.00 92.19 87 SER A O 1
ATOM 694 N N . ILE A 1 88 ? 7.030 4.689 -17.483 1.00 94.31 88 ILE A N 1
ATOM 695 C CA . ILE A 1 88 ? 6.377 5.488 -16.430 1.00 94.31 88 ILE A CA 1
ATOM 696 C C . ILE A 1 88 ? 7.417 6.037 -15.446 1.00 94.31 88 ILE A C 1
ATOM 698 O O . ILE A 1 88 ? 7.322 7.189 -15.037 1.00 94.31 88 ILE A O 1
ATOM 702 N N . GLU A 1 89 ? 8.438 5.255 -15.099 1.00 92.38 89 GLU A N 1
ATOM 703 C CA . GLU A 1 89 ? 9.550 5.749 -14.279 1.00 92.38 89 GLU A CA 1
ATOM 704 C C . GLU A 1 89 ? 10.275 6.920 -14.956 1.00 92.38 89 GLU A C 1
ATOM 706 O O . GLU A 1 89 ? 10.419 7.981 -14.353 1.00 92.38 89 GLU A O 1
ATOM 711 N N . LYS A 1 90 ? 10.602 6.796 -16.247 1.00 90.50 90 LYS A N 1
ATOM 712 C CA . LYS A 1 90 ? 11.171 7.893 -17.047 1.00 90.50 90 LYS A CA 1
ATOM 713 C C . LYS A 1 90 ? 10.254 9.120 -17.107 1.00 90.50 90 LYS A C 1
ATOM 715 O O . LYS A 1 90 ? 10.716 10.260 -17.069 1.00 90.50 90 LYS A O 1
ATOM 720 N N . TYR A 1 91 ? 8.940 8.909 -17.172 1.00 92.25 91 TYR A N 1
ATOM 721 C CA . TYR A 1 91 ? 7.975 10.003 -17.099 1.00 92.25 91 TYR A CA 1
ATOM 722 C C . TYR A 1 91 ? 8.090 10.781 -15.776 1.00 92.25 91 TYR A C 1
ATOM 724 O O . TYR A 1 91 ? 8.049 12.011 -15.783 1.00 92.25 91 TYR A O 1
ATOM 732 N N . PHE A 1 92 ? 8.288 10.096 -14.648 1.00 92.56 92 PHE A N 1
ATOM 733 C CA . PHE A 1 92 ? 8.472 10.752 -13.354 1.00 92.56 92 PHE A CA 1
ATOM 734 C C . PHE A 1 92 ? 9.828 11.441 -13.198 1.00 92.56 92 PHE A C 1
ATOM 736 O O . PHE A 1 92 ? 9.890 12.451 -12.505 1.00 92.56 92 PHE A O 1
ATOM 743 N N . GLU A 1 93 ? 10.885 10.995 -13.884 1.00 89.94 93 GLU A N 1
ATOM 744 C CA . GLU A 1 93 ? 12.163 11.732 -13.920 1.00 89.94 93 GLU A CA 1
ATOM 745 C C . GLU A 1 93 ? 11.982 13.159 -14.459 1.00 89.94 93 GLU A C 1
ATOM 747 O O . GLU A 1 93 ? 12.619 14.098 -13.988 1.00 89.94 93 GLU A O 1
ATOM 752 N N . THR A 1 94 ? 11.072 13.333 -15.421 1.00 87.25 94 THR A N 1
ATOM 753 C CA . THR A 1 94 ? 10.734 14.647 -15.993 1.00 87.25 94 THR A CA 1
ATOM 754 C C . THR A 1 94 ? 9.589 15.353 -15.261 1.00 87.25 94 THR A C 1
ATOM 756 O O . THR A 1 94 ? 9.436 16.564 -15.395 1.00 87.25 94 THR A O 1
ATOM 759 N N . ASN A 1 95 ? 8.799 14.626 -14.463 1.00 86.88 95 ASN A N 1
ATOM 760 C CA . ASN A 1 95 ? 7.617 15.131 -13.757 1.00 86.88 95 ASN A CA 1
ATOM 761 C C . ASN A 1 95 ? 7.573 14.646 -12.286 1.00 86.88 95 ASN A C 1
ATOM 763 O O . ASN A 1 95 ? 6.609 13.983 -11.889 1.00 86.88 95 ASN A O 1
ATOM 767 N N . PRO A 1 96 ? 8.568 14.992 -11.448 1.00 81.12 96 PRO A N 1
ATOM 768 C CA . PRO A 1 96 ? 8.813 14.356 -10.144 1.00 81.12 96 PRO A CA 1
ATOM 769 C C . PRO A 1 96 ? 7.784 14.679 -9.050 1.00 81.12 96 PRO A C 1
ATOM 771 O O . PRO A 1 96 ? 7.882 14.167 -7.942 1.00 81.12 96 PRO A O 1
ATOM 774 N N . THR A 1 97 ? 6.800 15.534 -9.326 1.00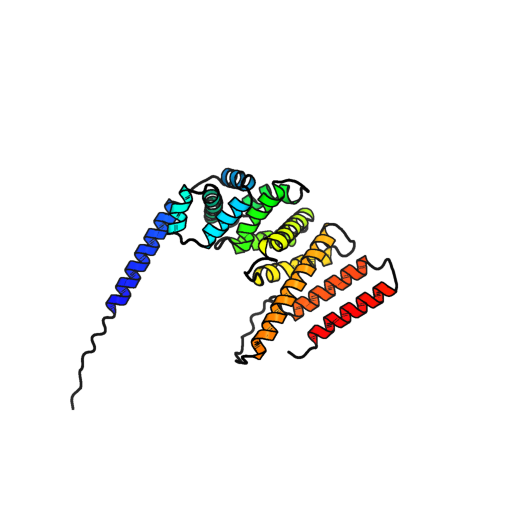 84.88 97 THR A N 1
ATOM 775 C CA . THR A 1 97 ? 5.704 15.874 -8.403 1.00 84.88 97 THR A CA 1
ATOM 776 C C . THR A 1 97 ? 4.349 15.337 -8.867 1.00 84.88 97 THR A C 1
ATOM 778 O O . THR A 1 97 ? 3.346 15.524 -8.184 1.00 84.88 97 THR A O 1
ATOM 781 N N . HIS A 1 98 ? 4.292 14.667 -10.022 1.00 89.50 98 HIS A N 1
ATOM 782 C CA . HIS A 1 98 ? 3.036 14.367 -10.708 1.00 89.50 98 HIS A CA 1
ATOM 783 C C . HIS A 1 98 ? 2.609 12.900 -10.587 1.00 89.50 98 HIS A C 1
ATOM 785 O O . HIS A 1 98 ? 2.125 12.290 -11.546 1.00 89.50 98 HIS A O 1
ATOM 791 N N . PHE A 1 99 ? 2.756 12.306 -9.399 1.00 94.25 99 PHE A N 1
ATOM 792 C CA . PHE A 1 99 ? 2.245 10.951 -9.154 1.00 94.25 99 PHE A CA 1
ATOM 793 C C . PHE A 1 99 ? 0.720 10.857 -9.356 1.00 94.25 99 PHE A C 1
ATOM 795 O O . PHE A 1 99 ? 0.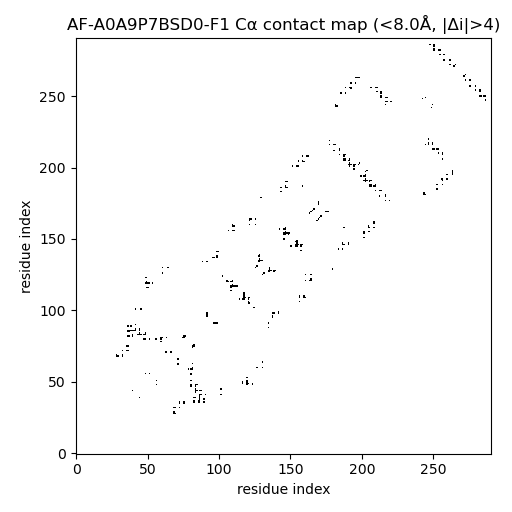205 9.819 -9.779 1.00 94.25 99 PHE A O 1
ATOM 802 N N . ASN A 1 100 ? 0.002 11.970 -9.166 1.00 94.00 100 ASN A N 1
ATOM 803 C CA . ASN A 1 100 ? -1.421 12.109 -9.479 1.00 94.00 100 ASN A CA 1
ATOM 804 C C . ASN A 1 100 ? -1.774 11.705 -10.924 1.00 94.00 100 ASN A C 1
ATOM 806 O O . ASN A 1 100 ? -2.855 11.162 -11.145 1.00 94.00 100 ASN A O 1
ATOM 810 N N . HIS A 1 101 ? -0.877 11.905 -11.898 1.00 94.31 101 HIS A N 1
ATOM 811 C CA . HIS A 1 101 ? -1.118 11.530 -13.297 1.00 94.31 101 HIS A CA 1
ATOM 812 C C . HIS A 1 101 ? -1.207 10.012 -13.512 1.00 94.31 101 HIS A C 1
ATOM 814 O O . HIS A 1 101 ? -1.826 9.565 -14.476 1.00 94.31 101 HIS A O 1
ATOM 820 N N . VAL A 1 102 ? -0.616 9.215 -12.617 1.00 94.88 102 VAL A N 1
ATOM 821 C CA . VAL A 1 102 ? -0.785 7.754 -12.575 1.00 94.88 102 VAL A CA 1
ATOM 822 C C . VAL A 1 102 ? -1.918 7.367 -11.634 1.00 94.88 102 VAL A C 1
ATOM 824 O O . VAL A 1 102 ? -2.720 6.496 -11.967 1.00 94.88 102 VAL A O 1
ATOM 827 N N . TYR A 1 103 ? -2.000 8.011 -10.471 1.00 93.69 103 TYR A N 1
ATOM 828 C CA . TYR A 1 103 ? -2.960 7.649 -9.438 1.00 93.69 103 TYR A CA 1
ATOM 829 C C . TYR A 1 103 ? -4.415 7.882 -9.856 1.00 93.69 103 TYR A C 1
ATOM 831 O O . TYR A 1 103 ? -5.203 6.939 -9.811 1.00 93.69 103 TYR A O 1
ATOM 839 N N . GLU A 1 104 ? -4.784 9.087 -10.298 1.00 91.38 104 GLU A N 1
ATOM 840 C CA . GLU A 1 104 ? -6.191 9.434 -10.557 1.00 91.38 104 GLU A CA 1
ATOM 841 C C . GLU A 1 104 ? -6.853 8.536 -11.624 1.00 91.38 104 GLU A C 1
ATOM 843 O O . GLU A 1 104 ? -7.930 7.995 -11.353 1.00 91.38 104 GLU A O 1
ATOM 848 N N . PRO A 1 105 ? -6.214 8.235 -12.777 1.00 90.44 105 PRO A N 1
ATOM 849 C CA . PRO A 1 105 ? -6.791 7.312 -13.761 1.00 90.44 105 PRO A CA 1
ATOM 850 C C . PRO A 1 105 ? -6.987 5.876 -13.249 1.00 90.44 105 PRO A C 1
ATOM 852 O O . PRO A 1 105 ? -7.832 5.135 -13.760 1.00 90.44 105 PRO A O 1
ATOM 855 N N . LEU A 1 106 ? -6.187 5.445 -12.268 1.00 91.12 106 LEU A N 1
ATOM 856 C CA . LEU A 1 106 ? -6.244 4.094 -11.706 1.00 91.12 106 LEU A CA 1
ATOM 857 C C . LEU A 1 106 ? -7.208 4.002 -10.516 1.00 91.12 106 LEU A C 1
ATOM 859 O O . LEU A 1 106 ? -7.902 2.989 -10.377 1.00 91.12 106 LEU A O 1
ATOM 863 N N . LYS A 1 107 ? -7.294 5.064 -9.709 1.00 89.19 107 LYS A N 1
ATOM 864 C CA . LYS A 1 107 ? -8.128 5.209 -8.508 1.00 89.19 107 LYS A CA 1
ATOM 865 C C . LYS A 1 107 ? -9.603 4.957 -8.769 1.00 89.19 107 LYS A C 1
ATOM 867 O O . LYS A 1 107 ? -10.250 4.253 -7.994 1.00 89.19 107 LYS A O 1
ATOM 872 N N . GLU A 1 108 ? -10.143 5.455 -9.883 1.00 79.50 108 GLU A N 1
ATOM 873 C CA . GLU A 1 108 ? -11.555 5.243 -10.238 1.00 79.50 108 GLU A CA 1
ATOM 874 C C . GLU A 1 108 ? -11.949 3.762 -10.315 1.00 79.50 108 GLU A C 1
ATOM 876 O O . GLU A 1 108 ? -13.125 3.416 -10.170 1.00 79.50 108 GLU A O 1
ATOM 881 N N . LYS A 1 109 ? -10.969 2.883 -10.546 1.00 79.69 109 LYS A N 1
ATOM 882 C CA . LYS A 1 109 ? -11.166 1.439 -10.643 1.00 79.69 109 LYS A CA 1
ATOM 883 C C . LYS A 1 109 ? -10.997 0.726 -9.305 1.00 79.69 109 LYS A C 1
ATOM 885 O O . LYS A 1 109 ? -11.542 -0.361 -9.189 1.00 79.69 109 LYS A O 1
ATOM 890 N N . ILE A 1 110 ? -10.319 1.328 -8.317 1.00 83.31 110 ILE A N 1
ATOM 891 C CA . ILE A 1 110 ? -10.066 0.759 -6.974 1.00 83.31 110 ILE A CA 1
ATOM 892 C C . ILE A 1 110 ? -11.356 0.650 -6.153 1.00 83.31 110 ILE A C 1
ATOM 894 O O . ILE A 1 110 ? -11.525 -0.252 -5.353 1.00 83.31 110 ILE A O 1
ATOM 898 N N . LEU A 1 111 ? -12.322 1.542 -6.350 1.00 77.69 111 LEU A N 1
ATOM 899 C CA . LEU A 1 111 ? -13.573 1.490 -5.580 1.00 77.69 111 LEU A CA 1
ATOM 900 C C . LEU A 1 111 ? -14.679 0.669 -6.266 1.00 77.69 111 LEU A C 1
ATOM 902 O O . LEU A 1 111 ? -15.803 0.613 -5.770 1.00 77.69 111 LEU A O 1
ATOM 906 N N . LYS A 1 112 ? -14.390 0.037 -7.412 1.00 75.56 112 LYS A N 1
ATO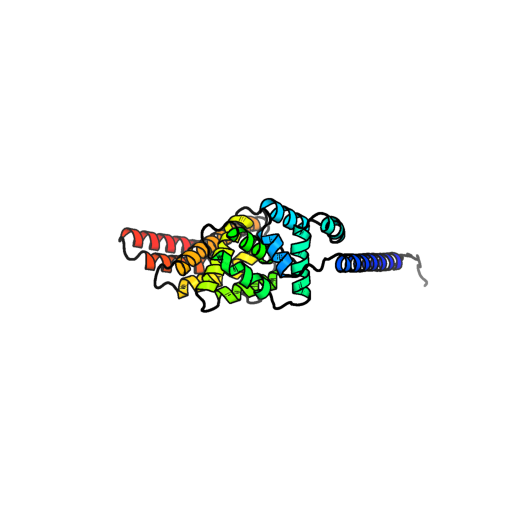M 907 C CA . LYS A 1 112 ? -15.358 -0.773 -8.164 1.00 75.56 112 LYS A CA 1
ATOM 908 C C . LYS A 1 112 ? -15.219 -2.250 -7.793 1.00 75.56 112 LYS A C 1
ATOM 910 O O . LYS A 1 112 ? -14.328 -2.944 -8.278 1.00 75.56 112 LYS A O 1
ATOM 915 N N . VAL A 1 113 ? -16.144 -2.724 -6.961 1.00 55.75 113 VAL A N 1
ATOM 916 C CA . VAL A 1 113 ? -16.267 -4.129 -6.541 1.00 55.75 113 VAL A CA 1
ATOM 917 C C . VAL A 1 113 ? -16.416 -5.043 -7.771 1.00 55.75 113 VAL A C 1
ATOM 919 O O . VAL A 1 113 ? -17.184 -4.740 -8.683 1.00 55.75 113 VAL A O 1
ATOM 922 N N . ASN A 1 114 ? -15.685 -6.164 -7.791 1.00 57.12 114 ASN A N 1
ATOM 923 C CA . ASN A 1 114 ? -15.731 -7.229 -8.812 1.00 57.12 114 ASN A CA 1
ATOM 924 C C . ASN A 1 114 ? -15.280 -6.860 -10.238 1.00 57.12 114 ASN A C 1
ATOM 926 O O . ASN A 1 114 ? -15.558 -7.605 -11.179 1.00 57.12 114 ASN A O 1
ATOM 930 N N . HIS A 1 115 ? -14.563 -5.752 -10.437 1.00 60.81 115 HIS A N 1
ATOM 931 C CA . HIS A 1 115 ? -14.021 -5.441 -11.759 1.00 60.81 115 HIS A CA 1
ATOM 932 C C . HIS A 1 115 ? -12.660 -6.137 -11.970 1.00 60.81 115 HIS A C 1
ATOM 934 O O . HIS A 1 115 ? -11.747 -5.897 -11.188 1.00 60.81 115 HIS A O 1
ATOM 940 N N . PRO A 1 116 ? -12.429 -6.925 -13.037 1.00 61.47 116 PRO A N 1
ATOM 941 C CA . PRO A 1 116 ? -11.145 -7.614 -13.253 1.00 61.47 116 PRO A CA 1
ATOM 942 C C . PRO A 1 116 ? -9.944 -6.653 -13.378 1.00 61.47 116 PRO A C 1
ATOM 944 O O . PRO A 1 116 ? -8.815 -7.013 -13.064 1.00 61.47 116 PRO A O 1
ATOM 947 N N . GLN A 1 117 ? -10.182 -5.396 -13.774 1.00 64.12 117 GLN A N 1
ATOM 948 C CA . GLN A 1 117 ? -9.145 -4.347 -13.799 1.00 64.12 117 GLN A CA 1
ATOM 949 C C . GLN A 1 117 ? -8.866 -3.691 -12.429 1.00 64.12 117 GLN A C 1
ATOM 951 O O . GLN A 1 117 ? -7.936 -2.894 -12.335 1.00 64.12 117 GLN A O 1
ATOM 956 N N . HIS A 1 118 ? -9.646 -3.997 -11.384 1.00 80.56 118 HIS A N 1
ATOM 957 C CA . HIS A 1 118 ? -9.445 -3.498 -10.015 1.00 80.56 118 HIS A CA 1
ATOM 958 C C . HIS A 1 118 ? -8.064 -3.912 -9.491 1.00 80.56 118 HIS A C 1
ATOM 960 O O . HIS A 1 118 ? -7.249 -3.070 -9.113 1.00 80.56 118 HIS A O 1
ATOM 966 N N . GLU A 1 119 ? -7.760 -5.210 -9.575 1.00 87.56 119 GLU A N 1
ATOM 967 C CA . GLU A 1 119 ? -6.466 -5.751 -9.159 1.00 87.56 119 GLU A CA 1
ATOM 968 C C . GLU A 1 119 ? -5.315 -5.232 -10.017 1.00 87.56 119 GLU A C 1
ATOM 970 O O . GLU A 1 119 ? -4.234 -4.972 -9.498 1.00 87.56 119 GLU A O 1
ATOM 975 N N . ALA A 1 120 ? -5.533 -5.056 -11.324 1.00 91.19 120 ALA A N 1
ATOM 976 C CA . ALA A 1 120 ? -4.501 -4.547 -12.221 1.00 91.19 120 ALA A CA 1
ATOM 977 C C . ALA A 1 120 ? -4.080 -3.119 -11.837 1.00 91.19 120 ALA A C 1
ATOM 979 O O . ALA A 1 120 ? -2.887 -2.852 -11.712 1.00 91.19 120 ALA A O 1
ATOM 980 N N . SER A 1 121 ? -5.042 -2.227 -11.571 1.00 92.62 121 SER A N 1
ATOM 981 C CA . SER A 1 121 ? -4.764 -0.868 -11.087 1.00 92.62 121 SER A CA 1
ATOM 982 C C . SER A 1 121 ? -3.969 -0.867 -9.783 1.00 92.62 121 SER A C 1
ATOM 984 O O . SER A 1 121 ? -2.950 -0.184 -9.680 1.00 92.62 121 SER A O 1
ATOM 986 N N . MET A 1 122 ? -4.404 -1.650 -8.792 1.00 93.69 122 MET A N 1
ATOM 987 C CA . MET A 1 122 ? -3.722 -1.699 -7.497 1.00 93.69 122 MET A CA 1
ATOM 988 C C . MET A 1 122 ? -2.337 -2.337 -7.592 1.00 93.69 122 MET A C 1
ATOM 990 O O . MET A 1 122 ? -1.425 -1.907 -6.897 1.00 93.69 122 MET A O 1
ATOM 994 N N . ARG A 1 123 ? -2.146 -3.314 -8.483 1.00 94.12 123 ARG A N 1
ATOM 995 C CA . ARG A 1 123 ? -0.840 -3.922 -8.761 1.00 94.12 123 ARG A CA 1
ATOM 996 C C . ARG A 1 123 ? 0.140 -2.917 -9.373 1.00 94.12 123 ARG A C 1
ATOM 998 O O . ARG A 1 123 ? 1.297 -2.874 -8.962 1.00 94.12 123 ARG A O 1
ATOM 1005 N N . ILE A 1 124 ? -0.323 -2.073 -10.301 1.00 95.75 124 ILE A N 1
ATOM 1006 C CA . ILE A 1 124 ? 0.495 -0.995 -10.882 1.00 95.75 124 ILE A CA 1
ATOM 1007 C C . ILE A 1 124 ? 0.918 0.003 -9.801 1.00 95.75 124 ILE A C 1
ATOM 1009 O O . ILE A 1 124 ? 2.095 0.330 -9.702 1.00 95.75 124 ILE A O 1
ATOM 1013 N N . LEU A 1 125 ? -0.012 0.457 -8.957 1.00 96.38 125 LEU A N 1
ATOM 1014 C CA . LEU A 1 125 ? 0.320 1.356 -7.844 1.00 96.38 125 LEU A CA 1
ATOM 1015 C C . LEU A 1 125 ? 1.231 0.676 -6.811 1.00 96.38 125 LEU A C 1
ATOM 1017 O O . LEU A 1 125 ? 2.162 1.296 -6.300 1.00 96.38 125 LEU A O 1
ATOM 1021 N N . GLY A 1 126 ? 1.009 -0.615 -6.559 1.00 95.44 126 GLY A N 1
ATOM 1022 C CA . GLY A 1 126 ? 1.824 -1.453 -5.688 1.00 95.44 126 GLY A CA 1
ATOM 1023 C C . GLY A 1 126 ? 3.284 -1.525 -6.107 1.00 95.44 126 GLY A C 1
ATOM 1024 O O . GLY A 1 126 ? 4.158 -1.461 -5.247 1.00 95.44 126 GLY A O 1
ATOM 1025 N N . TYR A 1 127 ? 3.557 -1.572 -7.415 1.00 96.00 127 TYR A N 1
ATOM 1026 C CA . TYR A 1 127 ? 4.923 -1.493 -7.929 1.00 96.00 127 TYR A CA 1
ATOM 1027 C C . TYR A 1 127 ? 5.641 -0.232 -7.438 1.00 96.00 127 TYR A C 1
ATOM 1029 O O . TYR A 1 127 ? 6.728 -0.329 -6.871 1.00 96.00 127 TYR A O 1
ATOM 1037 N N . PHE A 1 128 ? 5.021 0.941 -7.582 1.00 96.00 128 PHE A N 1
ATOM 1038 C CA . PHE A 1 128 ? 5.640 2.191 -7.139 1.00 96.00 128 PHE A CA 1
ATOM 1039 C C . PHE A 1 128 ? 5.756 2.266 -5.615 1.00 96.00 128 PHE A C 1
ATOM 1041 O O . PHE A 1 128 ? 6.766 2.730 -5.105 1.00 96.00 128 PHE A O 1
ATOM 1048 N N . LEU A 1 129 ? 4.771 1.750 -4.879 1.00 95.75 129 LEU A N 1
ATOM 1049 C CA . LEU A 1 129 ? 4.760 1.789 -3.414 1.00 95.75 129 LEU A CA 1
ATOM 1050 C C . LEU A 1 129 ? 5.774 0.841 -2.754 1.00 95.75 129 LEU A C 1
ATOM 1052 O O . LEU A 1 129 ? 6.304 1.161 -1.683 1.00 95.75 129 LEU A O 1
ATOM 1056 N N . LEU A 1 130 ? 6.051 -0.311 -3.372 1.00 93.50 130 LEU A N 1
ATOM 1057 C CA . LEU A 1 130 ? 6.854 -1.385 -2.774 1.00 93.50 130 LEU A CA 1
ATOM 1058 C C . LEU A 1 130 ? 8.199 -1.623 -3.463 1.00 93.50 130 LEU A C 1
ATOM 1060 O O . LEU A 1 130 ? 9.151 -1.984 -2.778 1.00 93.50 130 LEU A O 1
ATOM 1064 N N . TYR A 1 131 ? 8.302 -1.419 -4.778 1.00 91.69 131 TYR A N 1
ATOM 1065 C CA . TYR A 1 131 ? 9.407 -1.977 -5.568 1.00 91.69 131 TYR A CA 1
ATOM 1066 C C . TYR A 1 131 ? 10.176 -0.973 -6.431 1.00 91.69 131 TYR A C 1
ATOM 1068 O O . TYR A 1 131 ? 11.300 -1.280 -6.820 1.00 91.69 131 TYR A O 1
ATOM 1076 N N . SER A 1 132 ? 9.619 0.201 -6.743 1.00 89.00 132 SER A N 1
ATOM 1077 C CA . SER A 1 132 ? 10.359 1.221 -7.499 1.00 89.00 132 SER A CA 1
ATOM 1078 C C . SER A 1 132 ? 11.470 1.826 -6.640 1.00 89.00 132 SER A C 1
ATOM 1080 O O . SER A 1 132 ? 11.196 2.487 -5.642 1.00 89.00 132 SER A O 1
ATOM 1082 N N . ASN A 1 133 ? 12.728 1.644 -7.044 1.00 82.31 133 ASN A N 1
ATOM 1083 C CA . ASN A 1 133 ? 13.880 2.134 -6.278 1.00 82.31 133 ASN A CA 1
ATOM 1084 C C . ASN A 1 133 ? 13.916 3.669 -6.180 1.00 82.31 133 ASN A C 1
ATOM 1086 O O . ASN A 1 133 ? 14.333 4.214 -5.163 1.00 82.31 133 ASN A O 1
ATOM 1090 N N . THR A 1 134 ? 13.473 4.363 -7.229 1.00 87.62 134 THR A N 1
ATOM 1091 C CA . THR A 1 134 ? 13.597 5.825 -7.340 1.00 87.62 134 THR A CA 1
ATOM 1092 C C . THR A 1 134 ? 12.347 6.555 -6.851 1.00 87.62 134 THR A C 1
ATOM 1094 O O . THR A 1 134 ? 12.441 7.617 -6.242 1.00 87.62 134 THR A O 1
ATOM 1097 N N . PHE A 1 135 ? 11.160 5.997 -7.105 1.00 92.31 135 PHE A N 1
ATOM 1098 C CA . PHE A 1 135 ? 9.892 6.724 -6.958 1.00 92.31 135 PHE A CA 1
ATOM 1099 C C . PHE A 1 135 ? 9.050 6.280 -5.763 1.00 92.31 135 PHE A C 1
ATOM 1101 O O . PHE A 1 135 ? 7.953 6.800 -5.553 1.00 92.31 135 PHE A O 1
ATOM 1108 N N . GLN A 1 136 ? 9.564 5.359 -4.949 1.00 92.69 136 GLN A N 1
ATOM 1109 C CA . GLN A 1 136 ? 8.854 4.846 -3.784 1.00 92.69 136 GLN A CA 1
ATOM 1110 C C . GLN A 1 136 ? 8.524 5.923 -2.750 1.00 92.69 136 GLN A C 1
ATOM 1112 O O . GLN A 1 136 ? 7.394 5.960 -2.268 1.00 92.69 136 GLN A O 1
ATOM 1117 N N . ALA A 1 137 ? 9.466 6.811 -2.426 1.00 92.00 137 ALA A N 1
ATOM 1118 C CA . ALA A 1 137 ? 9.219 7.883 -1.461 1.00 92.00 137 ALA A CA 1
ATOM 1119 C C . ALA A 1 137 ? 8.096 8.821 -1.937 1.00 92.00 137 ALA A C 1
ATOM 1121 O O . ALA A 1 137 ? 7.156 9.074 -1.191 1.00 92.00 137 ALA A O 1
ATOM 1122 N N . MET A 1 138 ? 8.143 9.248 -3.205 1.00 94.12 138 MET A N 1
ATOM 1123 C CA . MET A 1 138 ? 7.105 10.079 -3.824 1.00 94.12 138 MET A CA 1
ATOM 1124 C C . MET A 1 138 ? 5.734 9.388 -3.800 1.00 94.12 138 MET A C 1
ATOM 1126 O O . MET A 1 138 ? 4.740 10.002 -3.423 1.00 94.12 138 MET A O 1
ATOM 1130 N N . ALA A 1 139 ? 5.669 8.112 -4.193 1.00 95.81 139 ALA A N 1
ATOM 1131 C CA . ALA A 1 139 ? 4.414 7.366 -4.220 1.00 95.81 139 ALA A CA 1
ATOM 1132 C C . ALA A 1 139 ? 3.822 7.187 -2.813 1.00 95.81 139 ALA A C 1
ATOM 1134 O O . ALA A 1 139 ? 2.616 7.346 -2.628 1.00 95.81 139 ALA A O 1
ATOM 1135 N N . ARG A 1 140 ? 4.662 6.869 -1.818 1.00 95.69 140 ARG A N 1
ATOM 1136 C CA . ARG A 1 140 ? 4.227 6.699 -0.425 1.00 95.69 140 ARG A CA 1
ATOM 1137 C C . ARG A 1 140 ? 3.720 8.010 0.168 1.00 95.69 140 ARG A C 1
ATOM 1139 O O . ARG A 1 140 ? 2.620 8.016 0.709 1.00 95.69 140 ARG A O 1
ATOM 1146 N N . GLU A 1 141 ? 4.461 9.098 -0.025 1.00 95.44 141 GLU A N 1
ATOM 1147 C CA . GLU A 1 141 ? 4.068 10.443 0.410 1.00 95.44 141 GLU A CA 1
ATOM 1148 C C . GLU A 1 141 ? 2.738 10.868 -0.222 1.00 95.44 141 GLU A C 1
ATOM 1150 O O . GLU A 1 141 ? 1.836 11.343 0.462 1.00 95.44 141 GLU A O 1
ATOM 1155 N N . PHE A 1 142 ? 2.555 10.610 -1.519 1.00 96.62 142 PHE A N 1
ATOM 1156 C CA . PHE A 1 142 ? 1.291 10.910 -2.181 1.00 96.62 142 PHE A CA 1
ATOM 1157 C C . PHE A 1 142 ? 0.120 10.145 -1.545 1.00 96.62 142 PHE A C 1
ATOM 1159 O O . PHE A 1 142 ? -0.915 10.737 -1.246 1.00 96.62 142 PHE A O 1
ATOM 1166 N N . ILE A 1 143 ? 0.264 8.836 -1.306 1.00 97.50 143 ILE A N 1
ATOM 1167 C CA . ILE A 1 143 ? -0.785 8.040 -0.646 1.00 97.50 143 ILE A CA 1
ATOM 1168 C C . ILE A 1 143 ? -1.019 8.508 0.791 1.00 97.50 143 ILE A C 1
ATOM 1170 O O . ILE A 1 143 ? -2.173 8.551 1.219 1.00 97.50 143 ILE A O 1
ATOM 1174 N N . TYR A 1 144 ? 0.031 8.903 1.511 1.00 97.56 144 TYR A N 1
ATOM 1175 C CA . TYR A 1 144 ? -0.082 9.476 2.850 1.00 97.56 144 TYR A CA 1
ATOM 1176 C C . TYR A 1 144 ? -0.990 10.713 2.832 1.00 97.56 144 TYR A C 1
ATOM 1178 O O . TYR A 1 144 ? -1.984 10.752 3.556 1.00 97.56 144 TYR A O 1
ATOM 1186 N N . GLN A 1 145 ? -0.746 11.648 1.911 1.00 96.75 145 GLN A N 1
ATOM 1187 C CA . GLN A 1 145 ? -1.570 12.850 1.730 1.00 96.75 145 GLN A CA 1
ATOM 1188 C C . GLN A 1 145 ? -3.025 12.525 1.361 1.00 96.75 145 GLN A C 1
ATOM 1190 O O . GLN A 1 145 ? -3.950 13.200 1.811 1.00 96.75 145 GLN A O 1
ATOM 1195 N N . GLN A 1 146 ? -3.268 11.467 0.576 1.00 96.44 146 GLN A N 1
ATOM 1196 C CA . GLN A 1 146 ? -4.638 11.021 0.285 1.00 96.44 146 GLN A CA 1
ATOM 1197 C C . GLN A 1 146 ? -5.365 10.520 1.546 1.00 96.44 146 GLN A C 1
ATOM 1199 O O . GLN A 1 146 ? -6.568 10.748 1.684 1.00 96.44 146 GLN A O 1
ATOM 1204 N N . ILE A 1 147 ? -4.658 9.854 2.468 1.00 97.19 147 ILE A N 1
ATOM 1205 C CA . ILE A 1 147 ? -5.221 9.384 3.747 1.00 97.19 147 ILE A CA 1
ATOM 1206 C C . ILE A 1 147 ? -5.430 10.560 4.715 1.00 97.19 147 ILE A C 1
ATOM 1208 O O . ILE A 1 147 ? -6.447 10.612 5.407 1.00 97.19 147 ILE A O 1
ATOM 1212 N N . GLU A 1 148 ? -4.504 11.516 4.739 1.00 96.25 148 GLU A N 1
ATOM 1213 C CA . GLU A 1 148 ? -4.594 12.722 5.570 1.00 96.25 148 GLU A CA 1
ATOM 1214 C C . GLU A 1 148 ? -5.723 13.667 5.122 1.00 96.25 148 GLU A C 1
ATOM 1216 O O . GLU A 1 148 ? -6.307 14.374 5.944 1.00 96.25 148 GLU A O 1
ATOM 1221 N N . SER A 1 149 ? -6.083 13.640 3.835 1.00 94.44 149 SER A N 1
ATOM 1222 C CA . SER A 1 149 ? -7.144 14.483 3.276 1.00 94.44 149 SER A CA 1
ATOM 1223 C C . SER A 1 149 ? -8.505 14.310 3.972 1.00 94.44 149 SER A C 1
ATOM 1225 O O . SER A 1 149 ? -8.844 13.255 4.504 1.00 94.44 149 SER A O 1
ATOM 1227 N N . ASP A 1 150 ? -9.362 15.332 3.894 1.00 92.75 150 ASP A N 1
ATOM 1228 C CA . ASP A 1 150 ? -10.752 15.251 4.372 1.00 92.75 150 ASP A CA 1
ATOM 1229 C C . ASP A 1 150 ? -11.697 14.497 3.418 1.00 92.75 150 ASP A C 1
ATOM 1231 O O . ASP A 1 150 ? -12.881 14.293 3.719 1.00 92.75 150 ASP A O 1
ATOM 1235 N N . ASN A 1 151 ? -11.201 14.063 2.257 1.00 95.12 151 ASN A N 1
ATOM 1236 C CA . ASN A 1 151 ? -12.010 13.367 1.273 1.00 95.12 151 ASN A CA 1
ATOM 1237 C C . ASN A 1 151 ? -12.124 11.874 1.610 1.00 95.12 151 ASN A C 1
ATOM 1239 O O . ASN A 1 151 ? -11.264 11.064 1.269 1.00 95.12 151 ASN A O 1
ATOM 1243 N N . LYS A 1 152 ? -13.267 11.486 2.188 1.00 94.06 152 LYS A N 1
ATOM 1244 C CA . LYS A 1 152 ? -13.587 10.089 2.543 1.00 94.06 152 LYS A CA 1
ATOM 1245 C C . LYS A 1 152 ? -13.395 9.089 1.399 1.00 94.06 152 LYS A C 1
ATOM 1247 O O . LYS A 1 152 ? -13.071 7.931 1.653 1.00 94.06 152 LYS A O 1
ATOM 1252 N N . ARG A 1 153 ? -13.633 9.501 0.147 1.00 92.75 153 ARG A N 1
ATOM 1253 C CA . ARG A 1 153 ? -13.463 8.630 -1.026 1.00 92.75 153 ARG A CA 1
ATOM 1254 C C . ARG A 1 153 ? -11.987 8.330 -1.270 1.00 92.75 153 ARG A C 1
ATOM 1256 O O . ARG A 1 153 ? -11.653 7.183 -1.555 1.00 92.75 153 ARG A O 1
ATOM 1263 N N . ASP A 1 154 ? -11.139 9.340 -1.122 1.00 94.25 154 ASP A N 1
ATOM 1264 C CA . ASP A 1 154 ? -9.696 9.246 -1.340 1.00 94.25 154 ASP A CA 1
ATOM 1265 C C . ASP A 1 154 ? -9.060 8.404 -0.235 1.00 94.25 154 ASP A C 1
ATOM 1267 O O . ASP A 1 154 ? -8.360 7.431 -0.525 1.00 94.25 154 ASP A O 1
ATOM 1271 N N . GLN A 1 155 ? -9.440 8.678 1.017 1.00 96.12 155 GLN A N 1
ATOM 1272 C CA . GLN A 1 155 ? -9.065 7.874 2.180 1.00 96.12 155 GLN A CA 1
ATOM 1273 C C . GLN A 1 155 ? -9.439 6.400 1.995 1.00 96.12 155 GLN A C 1
ATOM 1275 O O . GLN A 1 155 ? -8.595 5.519 2.162 1.00 96.12 155 GLN A O 1
ATOM 1280 N N . LEU A 1 156 ? -10.686 6.116 1.594 1.00 94.94 156 LEU A N 1
ATOM 1281 C CA . LEU A 1 156 ? -11.144 4.745 1.377 1.00 94.94 156 LEU A CA 1
ATOM 1282 C C . LEU A 1 156 ? -10.355 4.057 0.259 1.00 94.94 156 LEU A C 1
ATOM 1284 O O . LEU A 1 156 ? -9.946 2.912 0.431 1.00 94.94 156 LEU A O 1
ATOM 1288 N N . SER A 1 157 ? -10.111 4.735 -0.869 1.00 94.31 157 SER A N 1
ATOM 1289 C CA . SER A 1 157 ? -9.327 4.148 -1.963 1.00 94.31 157 SER A CA 1
ATOM 1290 C C . SER A 1 157 ? -7.896 3.820 -1.543 1.00 94.31 157 SER A C 1
ATOM 1292 O O . SER A 1 157 ? -7.403 2.743 -1.880 1.00 94.31 157 SER A O 1
ATOM 1294 N N . SER A 1 158 ? -7.261 4.688 -0.753 1.00 96.62 158 SER A N 1
ATOM 1295 C CA . SER A 1 158 ? -5.926 4.444 -0.209 1.00 96.62 158 SER A CA 1
ATOM 1296 C C . SER A 1 158 ? -5.915 3.265 0.760 1.00 96.62 158 SER A C 1
ATOM 1298 O O . SER A 1 158 ? -5.060 2.393 0.649 1.00 96.62 158 SER A O 1
ATOM 1300 N N . ILE A 1 159 ? -6.892 3.174 1.666 1.00 96.44 159 ILE A N 1
ATOM 1301 C CA . ILE A 1 159 ? -7.003 2.054 2.614 1.00 96.44 159 ILE A CA 1
ATOM 1302 C C . ILE A 1 159 ? -7.227 0.725 1.882 1.00 96.44 159 ILE A C 1
ATOM 1304 O O . ILE A 1 159 ? -6.577 -0.270 2.200 1.00 96.44 159 ILE A O 1
ATOM 1308 N N . VAL A 1 160 ? -8.101 0.697 0.871 1.00 94.62 160 VAL A N 1
ATOM 1309 C CA . VAL A 1 160 ? -8.337 -0.501 0.048 1.00 94.62 160 VAL A CA 1
ATOM 1310 C C . VAL A 1 160 ? -7.063 -0.920 -0.686 1.00 94.62 160 VAL A C 1
ATOM 1312 O O . VAL A 1 160 ? -6.712 -2.101 -0.666 1.00 94.62 160 VAL A O 1
ATOM 1315 N N . LEU A 1 161 ? -6.334 0.037 -1.271 1.00 95.75 161 LEU A N 1
ATOM 1316 C CA . LEU A 1 161 ? -5.044 -0.218 -1.908 1.00 95.75 161 LEU A CA 1
ATOM 1317 C C . LEU A 1 161 ? -4.041 -0.821 -0.917 1.00 95.75 161 LEU A C 1
ATOM 1319 O O . LEU A 1 161 ? -3.461 -1.866 -1.197 1.00 95.75 161 LEU A O 1
ATOM 1323 N N . LEU A 1 162 ? -3.859 -0.209 0.254 1.00 97.00 162 LEU A N 1
ATOM 1324 C CA . LEU A 1 162 ? -2.916 -0.684 1.268 1.00 97.00 162 LEU A CA 1
ATOM 1325 C C . LEU A 1 162 ? -3.283 -2.082 1.792 1.00 97.00 162 LEU A C 1
ATOM 1327 O O . LEU A 1 162 ? -2.409 -2.940 1.919 1.00 97.00 162 LEU A O 1
ATOM 1331 N N . ARG A 1 163 ? -4.574 -2.362 2.000 1.00 94.88 163 ARG A N 1
ATOM 1332 C CA . ARG A 1 163 ? -5.063 -3.700 2.366 1.00 94.88 163 ARG A CA 1
ATOM 1333 C C . ARG A 1 163 ? -4.780 -4.740 1.281 1.00 94.88 163 ARG A C 1
ATOM 1335 O O . ARG A 1 163 ? -4.380 -5.865 1.598 1.00 94.88 163 ARG A O 1
ATOM 1342 N N . PHE A 1 164 ? -4.979 -4.383 0.013 1.00 93.38 164 PHE A N 1
ATOM 1343 C CA . PHE A 1 164 ? -4.631 -5.246 -1.115 1.00 93.38 164 PHE A CA 1
ATOM 1344 C C . PHE A 1 164 ? -3.130 -5.557 -1.126 1.00 93.38 164 PHE A C 1
ATOM 1346 O O . PHE A 1 164 ? -2.748 -6.724 -1.213 1.00 93.38 164 PHE A O 1
ATOM 1353 N N . LEU A 1 165 ? -2.276 -4.541 -0.959 1.00 95.00 165 LEU A N 1
ATOM 1354 C CA . LEU A 1 165 ? -0.825 -4.731 -0.897 1.00 95.00 165 LEU A CA 1
ATOM 1355 C C . LEU A 1 165 ? -0.415 -5.628 0.265 1.00 95.00 165 LEU A C 1
ATOM 1357 O O . LEU A 1 165 ? 0.383 -6.544 0.071 1.00 95.00 165 LEU A O 1
ATOM 1361 N N . TYR A 1 166 ? -1.014 -5.430 1.440 1.00 94.56 166 TYR A N 1
ATOM 1362 C CA . TYR A 1 166 ? -0.753 -6.304 2.572 1.00 94.56 166 TYR A CA 1
ATOM 1363 C C . TYR A 1 166 ? -1.072 -7.765 2.244 1.00 94.56 166 TYR A C 1
ATOM 1365 O O . TYR A 1 166 ? -0.232 -8.647 2.406 1.00 94.56 166 TYR A O 1
ATOM 1373 N N . THR A 1 167 ? -2.276 -8.005 1.726 1.00 91.62 167 THR A N 1
ATOM 1374 C CA . THR A 1 167 ? -2.805 -9.352 1.484 1.00 91.62 167 THR A CA 1
ATOM 1375 C C . THR A 1 167 ? -2.018 -10.110 0.417 1.00 91.62 167 THR A C 1
ATOM 1377 O O . THR A 1 167 ? -1.773 -11.303 0.583 1.00 91.62 167 THR A O 1
ATOM 1380 N N . HIS A 1 168 ? -1.626 -9.434 -0.666 1.00 89.75 168 HIS A N 1
ATOM 1381 C CA . HIS A 1 168 ? -1.042 -10.086 -1.842 1.00 89.75 168 HIS A CA 1
ATOM 1382 C C . HIS A 1 168 ? 0.482 -9.996 -1.928 1.00 89.75 168 HIS A C 1
ATOM 1384 O O . HIS A 1 168 ? 1.089 -10.848 -2.574 1.00 89.75 168 HIS A O 1
ATOM 1390 N N . TYR A 1 169 ? 1.096 -8.980 -1.316 1.00 90.62 169 TYR A N 1
ATOM 1391 C CA . TYR A 1 169 ? 2.512 -8.673 -1.527 1.00 90.62 169 TYR A CA 1
ATOM 1392 C C . TYR A 1 169 ? 3.344 -8.628 -0.249 1.00 90.62 169 TYR A C 1
ATOM 1394 O O . TYR A 1 169 ? 4.544 -8.838 -0.346 1.00 90.62 169 TYR A O 1
ATOM 1402 N N . ILE A 1 170 ? 2.748 -8.384 0.925 1.00 92.06 170 ILE A N 1
ATOM 1403 C CA . ILE A 1 170 ? 3.498 -8.250 2.189 1.00 92.06 170 ILE A CA 1
ATOM 1404 C C . ILE A 1 170 ? 3.359 -9.503 3.052 1.00 92.06 170 ILE A C 1
ATOM 1406 O O . ILE A 1 170 ? 4.364 -10.071 3.462 1.00 92.06 170 ILE A O 1
ATOM 1410 N N . LYS A 1 171 ? 2.130 -9.976 3.300 1.00 88.38 171 LYS A N 1
ATOM 1411 C CA . LYS A 1 171 ? 1.847 -11.077 4.238 1.00 88.38 171 LYS A CA 1
ATOM 1412 C C . LYS A 1 171 ? 2.612 -12.365 3.915 1.00 88.38 171 LYS A C 1
ATOM 1414 O O . LYS A 1 171 ? 3.025 -13.075 4.823 1.00 88.38 171 LYS A O 1
ATOM 1419 N N . SER A 1 172 ? 2.752 -12.688 2.632 1.00 81.81 172 SER A N 1
ATOM 1420 C CA . SER A 1 172 ? 3.433 -13.896 2.151 1.00 81.81 172 SER A CA 1
ATOM 1421 C C . SER A 1 172 ? 4.847 -13.630 1.632 1.00 81.81 172 SER A C 1
ATOM 1423 O O . SER A 1 172 ? 5.431 -14.502 0.991 1.00 81.81 172 SER A O 1
ATOM 1425 N N . SER A 1 173 ? 5.369 -12.417 1.826 1.00 82.88 173 SER A N 1
ATOM 1426 C CA . SER A 1 173 ? 6.709 -12.052 1.378 1.00 82.88 173 SER A CA 1
ATOM 1427 C C . SER A 1 173 ? 7.762 -12.640 2.306 1.00 82.88 173 SER A C 1
ATOM 1429 O O . SER A 1 173 ? 7.573 -12.692 3.517 1.00 82.88 173 SER A O 1
ATOM 1431 N N . SER A 1 174 ? 8.906 -13.027 1.745 1.00 80.12 174 SER A N 1
ATOM 1432 C CA . SER A 1 174 ? 10.119 -13.252 2.536 1.00 80.12 174 SER A CA 1
ATOM 1433 C C . SER A 1 174 ? 10.797 -11.939 2.943 1.00 80.12 174 SER A C 1
ATOM 1435 O O . SER A 1 174 ? 11.693 -11.950 3.781 1.00 80.12 174 SER A O 1
ATOM 1437 N N . GLU A 1 175 ? 10.428 -10.820 2.313 1.00 83.12 175 GLU A N 1
ATOM 1438 C CA . GLU A 1 175 ? 10.960 -9.494 2.622 1.00 83.12 175 GLU A CA 1
ATOM 1439 C C . GLU A 1 175 ? 10.192 -8.868 3.787 1.00 83.12 175 GLU A C 1
ATOM 1441 O O . GLU A 1 175 ? 8.960 -8.880 3.831 1.00 83.12 175 GLU A O 1
ATOM 1446 N N . VAL A 1 176 ? 10.941 -8.285 4.719 1.00 83.50 176 VAL A N 1
ATOM 1447 C CA . VAL A 1 176 ? 10.386 -7.554 5.856 1.00 83.50 176 VAL A CA 1
ATOM 1448 C C . VAL A 1 176 ? 10.034 -6.136 5.405 1.00 83.50 176 VAL A C 1
ATOM 1450 O O . VAL A 1 176 ? 10.880 -5.402 4.899 1.00 83.50 176 VAL A O 1
ATOM 1453 N N . HIS A 1 177 ? 8.777 -5.733 5.594 1.00 88.25 177 HIS A N 1
ATOM 1454 C CA . HIS A 1 177 ? 8.239 -4.442 5.148 1.00 88.25 177 HIS A CA 1
ATOM 1455 C C . HIS A 1 177 ? 7.960 -3.486 6.324 1.00 88.25 177 HIS A C 1
ATOM 1457 O O . HIS A 1 177 ? 7.024 -2.686 6.271 1.00 88.25 177 HIS A O 1
ATOM 1463 N N . LEU A 1 178 ? 8.777 -3.551 7.384 1.00 87.44 178 LEU A N 1
ATOM 1464 C CA . LEU A 1 178 ? 8.626 -2.754 8.611 1.00 87.44 178 LEU A CA 1
ATOM 1465 C C . LEU A 1 178 ? 8.505 -1.250 8.342 1.00 87.44 178 LEU A C 1
ATOM 1467 O O . LEU A 1 178 ? 7.566 -0.628 8.834 1.00 87.44 178 LEU A O 1
ATOM 1471 N N . ASP A 1 179 ? 9.386 -0.674 7.521 1.00 88.19 179 ASP A N 1
ATOM 1472 C CA . ASP A 1 179 ? 9.352 0.761 7.197 1.00 88.19 179 ASP A CA 1
ATOM 1473 C C . ASP A 1 179 ? 8.044 1.184 6.520 1.00 88.19 179 ASP A C 1
ATOM 1475 O O . ASP A 1 179 ? 7.496 2.244 6.812 1.00 88.19 179 ASP A O 1
ATOM 1479 N N . PHE A 1 180 ? 7.521 0.349 5.617 1.00 92.75 180 PHE A N 1
ATOM 1480 C CA . PHE A 1 180 ? 6.268 0.624 4.916 1.00 92.75 180 PHE A CA 1
ATOM 1481 C C . PHE A 1 180 ? 5.082 0.617 5.883 1.00 92.75 180 PHE A C 1
ATOM 1483 O O . PHE A 1 180 ? 4.272 1.543 5.888 1.00 92.75 180 PHE A O 1
ATOM 1490 N N . ILE A 1 181 ? 4.993 -0.418 6.720 1.00 94.06 181 ILE A N 1
ATOM 1491 C CA . ILE A 1 181 ? 3.896 -0.583 7.677 1.00 94.06 181 ILE A CA 1
ATOM 1492 C C . ILE A 1 181 ? 3.964 0.498 8.762 1.00 94.06 181 ILE A C 1
ATOM 1494 O O . ILE A 1 181 ? 2.949 1.125 9.060 1.00 94.06 181 ILE A O 1
ATOM 1498 N N . SER A 1 182 ? 5.158 0.781 9.287 1.00 90.62 182 SER A N 1
ATOM 1499 C CA . SER A 1 182 ? 5.382 1.803 10.317 1.00 90.62 182 SER A CA 1
ATOM 1500 C C . SER A 1 182 ? 5.075 3.214 9.818 1.00 90.62 182 SER A C 1
ATOM 1502 O O . SER A 1 182 ? 4.606 4.042 10.593 1.00 90.62 182 SER A O 1
ATOM 1504 N N . HIS A 1 183 ? 5.295 3.488 8.528 1.00 92.12 183 HIS A N 1
ATOM 1505 C CA . HIS A 1 183 ? 4.959 4.772 7.913 1.00 92.12 183 HIS A CA 1
ATOM 1506 C C . HIS A 1 183 ? 3.441 5.012 7.839 1.00 92.12 183 HIS A C 1
ATOM 1508 O O . HIS A 1 183 ? 2.976 6.102 8.162 1.00 92.12 183 HIS A O 1
ATOM 1514 N N . PHE A 1 184 ? 2.656 4.003 7.445 1.00 95.75 184 PHE A N 1
ATOM 1515 C CA . PHE A 1 184 ? 1.210 4.166 7.244 1.00 95.75 184 PHE A CA 1
ATOM 1516 C C . PHE A 1 184 ? 0.355 3.860 8.478 1.00 95.75 184 PHE A C 1
ATOM 1518 O O . PHE A 1 184 ? -0.752 4.383 8.589 1.00 95.75 184 PHE A O 1
ATOM 1525 N N . MET A 1 185 ? 0.823 3.020 9.406 1.00 94.62 185 MET A N 1
ATOM 1526 C CA . MET A 1 185 ? 0.021 2.590 10.557 1.00 94.62 185 MET A CA 1
ATOM 1527 C C . MET A 1 185 ? -0.557 3.773 11.362 1.00 94.62 185 MET A C 1
ATOM 1529 O O . MET A 1 185 ? -1.780 3.793 11.536 1.00 94.62 185 MET A O 1
ATOM 1533 N N . PRO A 1 186 ? 0.227 4.796 11.771 1.00 92.56 186 PRO A N 1
ATOM 1534 C CA . PRO A 1 186 ? -0.298 5.878 12.605 1.00 92.56 186 PRO A CA 1
ATOM 1535 C C . PRO A 1 186 ? -1.423 6.669 11.930 1.00 92.56 186 PRO A C 1
ATOM 1537 O O . PRO A 1 186 ? -2.451 6.935 12.552 1.00 92.56 186 PRO A O 1
ATOM 1540 N N . ILE A 1 187 ? -1.270 7.004 10.644 1.00 95.69 187 ILE A N 1
ATOM 1541 C CA . ILE A 1 187 ? -2.260 7.806 9.914 1.00 95.69 187 ILE A CA 1
ATOM 1542 C C . ILE A 1 187 ? -3.560 7.022 9.662 1.00 95.69 187 ILE A C 1
ATOM 1544 O O . ILE A 1 187 ? -4.648 7.588 9.733 1.00 95.69 187 ILE A O 1
ATOM 1548 N N . ILE A 1 188 ? -3.494 5.699 9.468 1.00 97.06 188 ILE A N 1
ATOM 1549 C CA . ILE A 1 188 ? -4.702 4.862 9.332 1.00 97.06 188 ILE A CA 1
ATOM 1550 C C . ILE A 1 188 ? -5.446 4.759 10.676 1.00 97.06 188 ILE A C 1
ATOM 1552 O O . ILE A 1 188 ? -6.681 4.809 10.709 1.00 97.06 188 ILE A O 1
ATOM 1556 N N . VAL A 1 189 ? -4.719 4.676 11.799 1.00 95.69 189 VAL A N 1
ATOM 1557 C CA . VAL A 1 189 ? -5.347 4.704 13.133 1.00 95.69 189 VAL A CA 1
ATOM 1558 C C . VAL A 1 189 ? -6.034 6.048 13.372 1.00 95.69 189 VAL A C 1
ATOM 1560 O O . VAL A 1 189 ? -7.174 6.063 13.831 1.00 95.69 189 VAL A O 1
ATOM 1563 N N . GLN A 1 190 ? -5.415 7.165 12.979 1.00 94.88 190 GLN A N 1
ATOM 1564 C CA . GLN A 1 190 ? -6.045 8.489 13.052 1.00 94.88 190 GLN A CA 1
ATOM 1565 C C . GLN A 1 190 ? -7.339 8.569 12.230 1.00 94.88 190 GLN A C 1
ATOM 1567 O O . GLN A 1 190 ? -8.327 9.126 12.705 1.00 94.88 190 GLN A O 1
ATOM 1572 N N . VAL A 1 191 ? -7.386 7.974 11.030 1.00 96.31 191 VAL A N 1
ATOM 1573 C CA . VAL A 1 191 ? -8.633 7.883 10.246 1.00 96.31 191 VAL A CA 1
ATOM 1574 C C . VAL A 1 191 ? -9.696 7.071 10.988 1.00 96.31 191 VAL A C 1
ATOM 1576 O O . VAL A 1 191 ? -10.863 7.467 11.024 1.00 96.31 191 VAL A O 1
ATOM 1579 N N . THR A 1 192 ? -9.305 5.962 11.618 1.00 95.75 192 THR A N 1
ATOM 1580 C CA . THR A 1 192 ? -10.215 5.144 12.433 1.00 95.75 192 THR A CA 1
ATOM 1581 C C . THR A 1 192 ? -10.782 5.944 13.610 1.00 95.75 192 THR A C 1
ATOM 1583 O O . THR A 1 192 ? -11.991 5.934 13.834 1.00 95.75 192 THR A O 1
ATOM 1586 N N . GLU A 1 193 ? -9.928 6.688 14.316 1.00 94.88 193 GLU A N 1
ATOM 1587 C CA . GLU A 1 193 ? -10.288 7.553 15.445 1.00 94.88 193 GLU A CA 1
ATOM 1588 C C . GLU A 1 193 ? -11.235 8.684 15.009 1.00 94.88 193 GLU A C 1
ATOM 1590 O O . GLU A 1 193 ? -12.307 8.859 15.596 1.00 94.88 193 GLU A O 1
ATOM 1595 N N . LYS A 1 194 ? -10.908 9.374 13.909 1.00 94.75 194 LYS A N 1
ATOM 1596 C CA . LYS A 1 194 ? -11.702 10.469 13.323 1.00 94.75 194 LYS A CA 1
ATOM 1597 C C . LYS A 1 194 ? -13.134 10.056 12.980 1.00 94.75 194 LYS A C 1
ATOM 1599 O O . LYS A 1 194 ? -14.056 10.857 13.121 1.00 94.75 194 LYS A O 1
ATOM 1604 N N . TYR A 1 195 ? -13.335 8.819 12.526 1.00 93.38 195 TYR A N 1
ATOM 1605 C CA . TYR A 1 195 ? -14.649 8.289 12.144 1.00 93.38 195 TYR A CA 1
ATOM 1606 C C . TYR A 1 195 ? -15.190 7.246 13.136 1.00 93.38 195 TYR A C 1
ATOM 1608 O O . TYR A 1 195 ? -16.056 6.445 12.782 1.00 93.38 195 TYR A O 1
ATOM 1616 N N . SER A 1 196 ? -14.719 7.273 14.387 1.00 91.50 196 SER A N 1
ATOM 1617 C CA . SER A 1 196 ? -15.076 6.306 15.436 1.00 91.50 196 SER A CA 1
ATOM 1618 C C . SER A 1 196 ? -16.501 6.440 15.984 1.00 91.50 196 SER A C 1
ATOM 1620 O O . SER A 1 196 ? -16.960 5.561 16.709 1.00 91.50 196 SER A O 1
ATOM 1622 N N . GLU A 1 197 ? -17.247 7.490 15.634 1.00 90.19 197 GLU A N 1
ATOM 1623 C CA . GLU A 1 197 ? -18.645 7.645 16.069 1.00 90.19 197 GLU A CA 1
ATOM 1624 C C . GLU A 1 197 ? -19.583 6.569 15.506 1.00 90.19 197 GLU A C 1
ATOM 1626 O O . GLU A 1 197 ? -20.602 6.257 16.115 1.00 90.19 197 GLU A O 1
ATOM 1631 N N . SER A 1 198 ? -19.254 5.978 14.354 1.00 87.00 198 SER A N 1
ATOM 1632 C CA . SER A 1 198 ? -20.060 4.905 13.764 1.00 87.00 198 SER A CA 1
ATOM 1633 C C . SER A 1 198 ? -19.218 3.927 12.947 1.00 87.00 198 SER A C 1
ATOM 1635 O O . SER A 1 198 ? -18.210 4.296 12.339 1.00 87.00 198 SER A O 1
ATOM 1637 N N . ALA A 1 199 ? -19.661 2.671 12.905 1.00 89.00 199 ALA A N 1
ATOM 1638 C CA . ALA A 1 199 ? -19.071 1.612 12.093 1.00 89.00 199 ALA A CA 1
ATOM 1639 C C . ALA A 1 199 ? -19.468 1.788 10.612 1.00 89.00 199 ALA A C 1
ATOM 1641 O O . ALA A 1 199 ? -20.442 1.217 10.123 1.00 89.00 199 ALA A O 1
ATOM 1642 N N . THR A 1 200 ? -18.736 2.645 9.901 1.00 91.75 200 THR A N 1
ATOM 1643 C CA . THR A 1 200 ? -18.889 2.893 8.461 1.00 91.75 200 THR A CA 1
ATOM 1644 C C . THR A 1 200 ? -17.919 2.030 7.662 1.00 91.75 200 THR A C 1
ATOM 1646 O O . THR A 1 200 ? -16.922 1.560 8.199 1.00 91.75 200 THR A O 1
ATOM 1649 N N . LEU A 1 201 ? -18.132 1.890 6.349 1.00 92.69 201 LEU A N 1
ATOM 1650 C CA . LEU A 1 201 ? -17.182 1.177 5.485 1.00 92.69 201 LEU A CA 1
ATOM 1651 C C . LEU A 1 201 ? -15.744 1.710 5.629 1.00 92.69 201 LEU A C 1
ATOM 1653 O O . LEU A 1 201 ? -14.809 0.917 5.687 1.00 92.69 201 LEU A O 1
ATOM 1657 N N . LEU A 1 202 ? -15.572 3.034 5.716 1.00 94.69 202 LEU A N 1
ATOM 1658 C CA . LEU A 1 202 ? -14.262 3.666 5.879 1.00 94.69 202 LEU A CA 1
ATOM 1659 C C . LEU A 1 202 ? -13.645 3.349 7.243 1.00 94.69 202 LEU A C 1
ATOM 1661 O O . LEU A 1 202 ? -12.526 2.846 7.285 1.00 94.69 202 LEU A O 1
ATOM 1665 N N . SER A 1 203 ? -14.368 3.599 8.340 1.00 94.81 203 SER A N 1
ATOM 1666 C CA . SER A 1 203 ? -13.846 3.355 9.690 1.00 94.81 203 SER A CA 1
ATOM 1667 C C . SER A 1 203 ? -13.597 1.872 9.957 1.00 94.81 203 SER A C 1
ATOM 1669 O O . SER A 1 203 ? -12.565 1.538 10.526 1.00 94.81 203 SER A O 1
ATOM 1671 N N . CYS A 1 204 ? -14.457 0.971 9.478 1.00 94.94 204 CYS A N 1
ATOM 1672 C CA . CYS A 1 204 ? -14.233 -0.471 9.582 1.00 94.94 204 CYS A CA 1
ATOM 1673 C C . CYS A 1 204 ? -13.035 -0.931 8.741 1.00 94.94 204 CYS A C 1
ATOM 1675 O O . CYS A 1 204 ? -12.207 -1.685 9.243 1.00 94.94 204 CYS A O 1
ATOM 1677 N N . SER A 1 205 ? -12.901 -0.459 7.493 1.00 95.38 205 SER A N 1
ATOM 1678 C CA . SER A 1 205 ? -11.763 -0.834 6.635 1.00 95.38 205 SER A CA 1
ATOM 1679 C C . SER A 1 205 ? -10.436 -0.314 7.191 1.00 95.38 205 SER A C 1
ATOM 1681 O O . SER A 1 205 ? -9.435 -1.027 7.142 1.00 95.38 205 SER A O 1
ATOM 1683 N N . ALA A 1 206 ? -10.431 0.914 7.723 1.00 97.12 206 ALA A N 1
ATOM 1684 C CA . ALA A 1 206 ? -9.274 1.503 8.389 1.00 97.12 206 ALA A CA 1
ATOM 1685 C C . ALA A 1 206 ? -8.915 0.712 9.653 1.00 97.12 206 ALA A C 1
ATOM 1687 O O . ALA A 1 206 ? -7.770 0.304 9.803 1.00 97.12 206 ALA A O 1
ATOM 1688 N N . CYS A 1 207 ? -9.905 0.419 10.503 1.00 97.00 207 CYS A N 1
ATOM 1689 C CA . CYS A 1 207 ? -9.718 -0.320 11.749 1.00 97.00 207 CYS A CA 1
ATOM 1690 C C . CYS A 1 207 ? -9.135 -1.716 11.503 1.00 97.00 207 CYS A C 1
ATOM 1692 O O . CYS A 1 207 ? -8.148 -2.093 12.130 1.00 97.00 207 CYS A O 1
ATOM 1694 N N . GLU A 1 208 ? -9.702 -2.459 10.549 1.00 95.75 208 GLU A N 1
ATOM 1695 C CA . GLU A 1 208 ? -9.216 -3.789 10.184 1.00 95.75 208 GLU A CA 1
ATOM 1696 C C . GLU A 1 208 ? -7.767 -3.734 9.682 1.00 95.75 208 GLU A C 1
ATOM 1698 O O . GLU A 1 208 ? -6.927 -4.515 10.128 1.00 95.75 208 GLU A O 1
ATOM 1703 N N . LEU A 1 209 ? -7.444 -2.781 8.801 1.00 97.06 209 LEU A N 1
ATOM 1704 C CA . LEU A 1 209 ? -6.080 -2.613 8.302 1.00 97.06 209 LEU A CA 1
ATOM 1705 C C . LEU A 1 209 ? -5.103 -2.203 9.413 1.00 97.06 209 LEU A C 1
ATOM 1707 O O . LEU A 1 209 ? -4.001 -2.743 9.485 1.00 97.06 209 LEU A O 1
ATOM 1711 N N . SER A 1 210 ? -5.505 -1.287 10.295 1.00 96.75 210 SER A N 1
ATOM 1712 C CA . SER A 1 210 ? -4.706 -0.863 11.443 1.00 96.75 210 SER A CA 1
ATOM 1713 C C . SER A 1 210 ? -4.406 -2.019 12.393 1.00 96.75 210 SER A C 1
ATOM 1715 O O . SER A 1 210 ? -3.262 -2.154 12.813 1.00 96.75 210 SER A O 1
ATOM 1717 N N . LEU A 1 211 ? -5.386 -2.877 12.697 1.00 95.50 211 LEU A N 1
ATOM 1718 C CA . LEU A 1 211 ? -5.175 -4.070 13.523 1.00 95.50 211 LEU A CA 1
ATOM 1719 C C . LEU A 1 211 ? -4.199 -5.046 12.865 1.00 95.50 211 LEU A C 1
ATOM 1721 O O . LEU A 1 211 ? -3.277 -5.530 13.516 1.00 95.50 211 LEU A O 1
ATOM 1725 N N . ILE A 1 212 ? -4.367 -5.294 11.564 1.00 95.25 212 ILE A N 1
ATOM 1726 C CA . ILE A 1 212 ? -3.454 -6.125 10.774 1.00 95.25 212 ILE A CA 1
ATOM 1727 C C . ILE A 1 212 ? -2.021 -5.569 10.832 1.00 95.25 212 ILE A C 1
ATOM 1729 O O . ILE A 1 212 ? -1.065 -6.330 10.978 1.00 95.25 212 ILE A O 1
ATOM 1733 N N . TYR A 1 213 ? -1.864 -4.248 10.731 1.00 95.12 213 TYR A N 1
ATOM 1734 C CA . TYR A 1 213 ? -0.562 -3.585 10.785 1.00 95.12 213 TYR A CA 1
ATOM 1735 C C . TYR A 1 213 ? 0.045 -3.636 12.186 1.00 95.12 213 TYR A C 1
ATOM 1737 O O . TYR A 1 213 ? 1.229 -3.936 12.310 1.00 95.12 213 TYR A O 1
ATOM 1745 N N . CYS A 1 214 ? -0.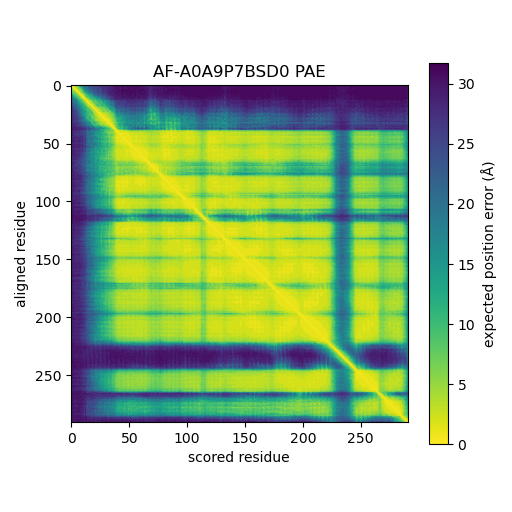752 -3.410 13.233 1.00 93.06 214 CYS A N 1
ATOM 1746 C CA . CYS A 1 214 ? -0.303 -3.552 14.617 1.00 93.06 214 CYS A CA 1
ATOM 1747 C C . CYS A 1 214 ? 0.169 -4.984 14.894 1.00 93.06 214 CYS A C 1
ATOM 1749 O O . CYS A 1 214 ? 1.256 -5.165 15.428 1.00 93.06 214 CYS A O 1
ATOM 1751 N N . TRP A 1 215 ? -0.589 -5.994 14.453 1.00 91.62 215 TRP A N 1
ATOM 1752 C CA . TRP A 1 215 ? -0.196 -7.398 14.578 1.00 91.62 215 TRP A CA 1
ATOM 1753 C C . TRP A 1 215 ? 1.104 -7.712 13.832 1.00 91.62 215 TRP A C 1
ATOM 1755 O O . TRP A 1 215 ? 1.982 -8.373 14.377 1.00 91.62 215 TRP A O 1
ATOM 1765 N N . TYR A 1 216 ? 1.246 -7.219 12.598 1.00 91.50 216 TYR A N 1
ATOM 1766 C CA . TYR A 1 216 ? 2.472 -7.408 11.824 1.00 91.50 216 TYR A CA 1
ATOM 1767 C C . TYR A 1 216 ? 3.685 -6.806 12.541 1.00 91.50 216 TYR A C 1
ATOM 1769 O O . TYR A 1 216 ? 4.698 -7.477 12.684 1.00 91.50 216 TYR A O 1
ATOM 1777 N N . LEU A 1 217 ? 3.583 -5.561 13.013 1.00 90.06 217 LEU A N 1
ATOM 1778 C CA . LEU A 1 217 ? 4.672 -4.903 13.735 1.00 90.06 217 LEU A CA 1
ATOM 1779 C C . LEU A 1 217 ? 4.996 -5.619 15.053 1.00 90.06 217 LEU A C 1
ATOM 1781 O O . LEU A 1 217 ? 6.166 -5.842 15.339 1.00 90.06 217 LEU A O 1
ATOM 1785 N N . TYR A 1 218 ? 3.974 -6.028 15.810 1.00 88.31 218 TYR A N 1
ATOM 1786 C CA . TYR A 1 218 ? 4.135 -6.812 17.035 1.00 88.31 218 TYR A CA 1
ATOM 1787 C C . TYR A 1 218 ? 4.930 -8.099 16.780 1.00 88.31 218 TYR A C 1
ATOM 1789 O O . TYR A 1 218 ? 5.966 -8.304 17.404 1.00 88.31 218 TYR A O 1
ATOM 1797 N N . ASP A 1 219 ? 4.501 -8.924 15.817 1.00 87.38 219 ASP A N 1
ATOM 1798 C CA . ASP A 1 219 ? 5.176 -10.184 15.479 1.00 87.38 219 ASP A CA 1
ATOM 1799 C C . ASP A 1 219 ? 6.649 -9.966 15.099 1.00 87.38 219 ASP A C 1
ATOM 1801 O O . ASP A 1 219 ? 7.529 -10.696 15.556 1.00 87.38 219 ASP A O 1
ATOM 1805 N N . GLN A 1 220 ? 6.940 -8.924 14.315 1.00 84.88 220 GLN A N 1
ATOM 1806 C CA . GLN A 1 220 ? 8.313 -8.606 13.926 1.00 84.88 220 GLN A CA 1
ATOM 1807 C C . GLN A 1 220 ? 9.169 -8.138 15.116 1.00 84.88 220 GLN A C 1
ATOM 1809 O O . GLN A 1 220 ? 10.275 -8.650 15.295 1.00 84.88 220 GLN A O 1
ATOM 1814 N N . PHE A 1 221 ? 8.671 -7.235 15.969 1.00 81.88 221 PHE A N 1
ATOM 1815 C CA . PHE A 1 221 ? 9.437 -6.761 17.130 1.00 81.88 221 PHE A CA 1
ATOM 1816 C C . PHE A 1 221 ? 9.639 -7.841 18.190 1.00 81.88 221 PHE A C 1
ATOM 1818 O O . PHE A 1 221 ? 10.725 -7.937 18.763 1.00 81.88 221 PHE A O 1
ATOM 1825 N N . SER A 1 222 ? 8.649 -8.708 18.411 1.00 78.31 222 SER A N 1
ATOM 1826 C CA . SER A 1 222 ? 8.797 -9.854 19.311 1.00 78.31 222 SER A CA 1
ATOM 1827 C C . SER A 1 222 ? 9.876 -10.830 18.829 1.00 78.31 222 SER A C 1
ATOM 1829 O O . SER A 1 222 ? 10.633 -11.359 19.643 1.00 78.31 222 SER A O 1
ATOM 1831 N N . GLN A 1 223 ? 10.009 -11.040 17.515 1.00 75.12 223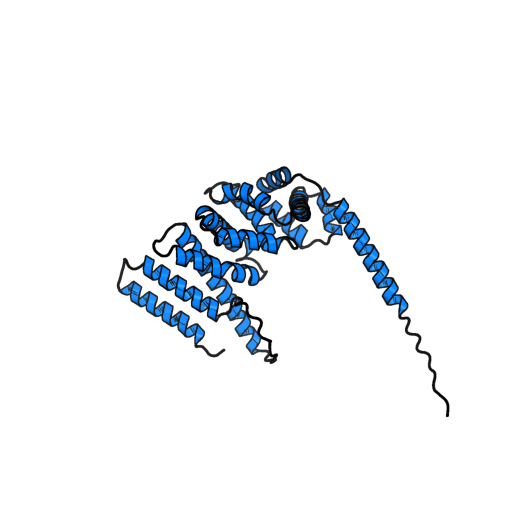 GLN A N 1
ATOM 1832 C CA . GLN A 1 223 ? 11.082 -11.868 16.952 1.00 75.12 223 GLN A CA 1
ATOM 1833 C C . GLN A 1 223 ? 12.469 -11.214 17.056 1.00 75.12 223 GLN A C 1
ATOM 1835 O O . GLN A 1 223 ? 13.468 -11.927 17.179 1.00 75.12 223 GLN A O 1
ATOM 1840 N N . GLU A 1 224 ? 12.560 -9.884 16.983 1.00 65.06 224 GLU A N 1
ATOM 1841 C CA . GLU A 1 224 ? 13.820 -9.146 17.148 1.00 65.06 224 GLU A CA 1
ATOM 1842 C C . GLU A 1 224 ? 14.295 -9.127 18.608 1.00 65.06 224 GLU A C 1
ATOM 1844 O O . GLU A 1 224 ? 15.474 -9.387 18.856 1.00 65.06 224 GLU A O 1
ATOM 1849 N N . GLY A 1 225 ? 13.384 -8.931 19.571 1.00 52.47 225 GLY A N 1
ATOM 1850 C CA . GLY A 1 225 ? 13.677 -9.048 21.007 1.00 52.47 225 GLY A CA 1
ATOM 1851 C C . GLY A 1 225 ? 14.251 -10.422 21.370 1.00 52.47 225 GLY A C 1
ATOM 1852 O O . GLY A 1 225 ? 15.316 -10.509 21.970 1.00 52.47 225 GLY A O 1
ATOM 1853 N N . PHE A 1 226 ? 13.652 -11.500 20.850 1.00 41.66 226 PHE A N 1
ATOM 1854 C CA . PHE A 1 226 ? 14.148 -12.873 21.038 1.00 41.66 226 PHE A CA 1
ATOM 1855 C C . PHE A 1 226 ? 15.525 -13.157 20.409 1.00 41.66 226 PHE A C 1
ATOM 1857 O O . PHE A 1 226 ? 16.196 -14.121 20.786 1.00 41.66 226 PHE A O 1
ATOM 1864 N N . LYS A 1 227 ? 15.960 -12.375 19.411 1.00 44.06 227 LYS A N 1
ATOM 1865 C CA . LYS A 1 227 ? 17.266 -12.567 18.752 1.00 44.06 227 LYS A CA 1
ATOM 1866 C C . LYS A 1 227 ? 18.408 -11.853 19.476 1.00 44.06 227 LYS A C 1
ATOM 1868 O O . LYS A 1 227 ? 19.553 -12.298 19.349 1.00 44.06 227 LYS A O 1
ATOM 1873 N N . ASN A 1 228 ? 18.119 -10.793 20.230 1.00 38.41 228 ASN A N 1
ATOM 1874 C CA . ASN A 1 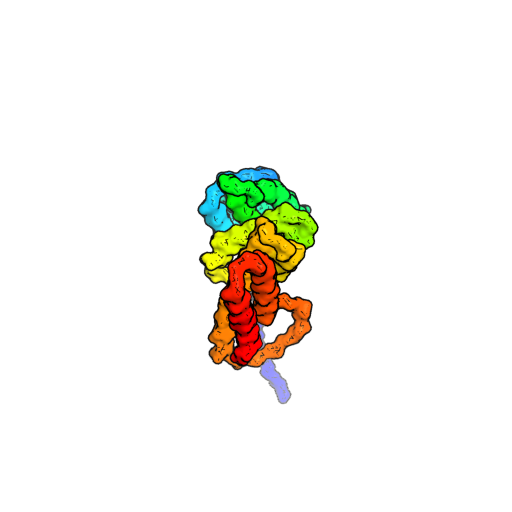228 ? 19.136 -9.995 20.919 1.00 38.41 228 ASN A CA 1
ATOM 1875 C C . ASN A 1 228 ? 19.579 -10.575 22.272 1.00 38.41 228 ASN A C 1
ATOM 1877 O O . ASN A 1 228 ? 20.689 -10.266 22.709 1.00 38.41 228 ASN A O 1
ATOM 1881 N N . ASP A 1 229 ? 18.838 -11.527 22.846 1.00 39.06 229 ASP A N 1
ATOM 1882 C CA . ASP A 1 229 ? 19.240 -12.234 24.077 1.00 39.06 229 ASP A CA 1
ATOM 1883 C C . ASP A 1 229 ? 20.513 -13.084 23.935 1.00 39.06 229 ASP A C 1
ATOM 1885 O O . ASP A 1 229 ? 21.118 -13.481 24.929 1.00 39.06 229 ASP A O 1
ATOM 1889 N N . ASN A 1 230 ? 20.985 -13.335 22.708 1.00 39.72 230 ASN A N 1
ATOM 1890 C CA . ASN A 1 230 ? 22.225 -14.083 22.473 1.00 39.72 230 ASN A CA 1
ATOM 1891 C C . ASN A 1 230 ? 23.445 -13.223 22.111 1.00 39.72 230 ASN A C 1
ATOM 1893 O O . ASN A 1 230 ? 24.535 -13.781 21.954 1.00 39.72 230 ASN A O 1
ATOM 1897 N N . LYS A 1 231 ? 23.320 -11.892 21.998 1.00 36.41 231 LYS A N 1
ATOM 1898 C CA . LYS A 1 231 ? 24.470 -10.984 21.814 1.00 36.41 231 LYS A CA 1
ATOM 1899 C C . LYS A 1 231 ? 24.196 -9.603 22.412 1.00 36.41 231 LYS A C 1
ATOM 1901 O O . LYS A 1 231 ? 23.919 -8.649 21.692 1.00 36.41 231 LYS A O 1
ATOM 1906 N N . ALA A 1 232 ? 24.392 -9.479 23.720 1.00 35.22 232 ALA A N 1
ATOM 1907 C CA . ALA A 1 232 ? 24.576 -8.181 24.355 1.00 35.22 232 ALA A CA 1
ATOM 1908 C C . ALA A 1 232 ? 25.866 -7.520 23.827 1.00 35.22 232 ALA A C 1
ATOM 1910 O O . ALA A 1 232 ? 26.974 -7.868 24.237 1.00 35.22 232 ALA A O 1
ATOM 1911 N N . ILE A 1 233 ? 25.728 -6.564 22.909 1.00 35.12 233 ILE A N 1
ATOM 1912 C CA . ILE A 1 233 ? 26.736 -5.530 22.665 1.00 35.12 233 ILE A CA 1
ATOM 1913 C C . ILE A 1 233 ? 26.029 -4.194 22.865 1.00 35.12 233 ILE A C 1
ATOM 1915 O O . ILE A 1 233 ? 25.177 -3.799 22.076 1.00 35.12 233 ILE A O 1
ATOM 1919 N N . ILE A 1 234 ? 26.381 -3.539 23.968 1.00 38.81 234 ILE A N 1
ATOM 1920 C CA . ILE A 1 234 ? 25.964 -2.186 24.325 1.00 38.81 234 ILE A CA 1
ATOM 1921 C C . ILE A 1 234 ? 26.546 -1.234 23.279 1.00 38.81 234 ILE A C 1
ATOM 1923 O O . ILE A 1 234 ? 27.765 -1.156 23.127 1.00 38.81 234 ILE A O 1
ATOM 1927 N N . MET A 1 235 ? 25.687 -0.506 22.574 1.00 31.56 235 MET A N 1
ATOM 1928 C CA . MET A 1 235 ? 26.087 0.675 21.820 1.00 31.56 235 MET A CA 1
ATOM 1929 C C . MET A 1 235 ? 25.022 1.747 22.038 1.00 31.56 235 MET A C 1
ATOM 1931 O O . MET A 1 235 ? 23.862 1.558 21.678 1.00 31.56 235 MET A O 1
ATOM 1935 N N . GLU A 1 236 ? 25.427 2.826 22.706 1.00 37.41 236 GLU A N 1
ATOM 1936 C CA . GLU A 1 236 ? 24.642 4.046 22.895 1.00 37.41 236 GLU A CA 1
ATOM 1937 C C . GLU A 1 236 ? 24.193 4.571 21.525 1.00 37.41 236 GLU A C 1
ATOM 1939 O O . GLU A 1 236 ? 25.015 4.726 20.619 1.00 37.41 236 GLU A O 1
ATOM 1944 N N . ILE A 1 237 ? 22.892 4.816 21.359 1.00 38.47 237 ILE A N 1
ATOM 1945 C CA . ILE A 1 237 ? 22.344 5.468 20.168 1.00 38.47 237 ILE A CA 1
ATOM 1946 C C . ILE A 1 237 ? 21.813 6.829 20.600 1.00 38.47 237 ILE A C 1
ATOM 1948 O O . ILE A 1 237 ? 20.911 6.923 21.430 1.00 38.47 237 ILE A O 1
ATOM 1952 N N . GLU A 1 238 ? 22.425 7.862 20.025 1.00 34.06 238 GLU A N 1
ATOM 1953 C CA . GLU A 1 238 ? 21.995 9.253 20.080 1.00 34.06 238 GLU A CA 1
ATOM 1954 C C . GLU A 1 238 ? 20.527 9.387 19.643 1.00 34.06 238 GLU A C 1
ATOM 1956 O O . GLU A 1 238 ? 20.096 8.836 18.626 1.00 34.06 238 GLU A O 1
ATOM 1961 N N . GLU A 1 239 ? 19.761 10.131 20.437 1.00 38.09 239 GLU A N 1
ATOM 1962 C CA . GLU A 1 239 ? 18.380 10.509 20.164 1.00 38.09 239 GLU A CA 1
ATOM 1963 C C . GLU A 1 239 ? 18.293 11.401 18.915 1.00 38.09 239 GLU A C 1
ATOM 1965 O O . GLU A 1 239 ? 18.699 12.561 18.938 1.00 38.09 239 GLU A O 1
ATOM 1970 N N . GLU A 1 240 ? 17.643 10.909 17.857 1.00 32.44 240 GLU A N 1
ATOM 1971 C CA . GLU A 1 240 ? 16.926 11.771 16.916 1.00 32.44 240 GLU A CA 1
ATOM 1972 C C . GLU A 1 240 ? 15.454 11.348 16.826 1.00 32.44 240 GLU A C 1
ATOM 1974 O O . GLU A 1 240 ? 15.073 10.248 16.420 1.00 32.44 240 GLU A O 1
ATOM 1979 N N . THR A 1 241 ? 14.616 12.284 17.252 1.00 35.69 241 THR A N 1
ATOM 1980 C CA . THR A 1 241 ? 13.172 12.225 17.444 1.00 35.69 241 THR A CA 1
ATOM 1981 C C . THR A 1 241 ? 12.403 12.072 16.130 1.00 35.69 241 THR A C 1
ATOM 1983 O O . THR A 1 241 ? 12.004 13.037 15.483 1.00 35.69 241 THR A O 1
ATOM 1986 N N . LYS A 1 242 ? 12.091 10.825 15.776 1.00 37.72 242 LYS A N 1
ATOM 1987 C CA . LYS A 1 242 ? 10.845 10.443 15.094 1.00 37.72 242 LYS A CA 1
ATOM 1988 C C . LYS A 1 242 ? 10.372 9.158 15.760 1.00 37.72 242 LYS A C 1
ATOM 1990 O O . LYS A 1 242 ? 11.131 8.197 15.756 1.00 37.72 242 LYS A O 1
ATOM 1995 N N . GLU A 1 243 ? 9.163 9.138 16.331 1.00 41.53 243 GLU A N 1
ATOM 1996 C CA . GLU A 1 243 ? 8.514 7.947 16.917 1.00 41.53 243 GLU A CA 1
ATOM 1997 C C . GLU A 1 243 ? 8.341 6.844 15.847 1.00 41.53 243 GLU A C 1
ATOM 1999 O O . GLU A 1 243 ? 7.257 6.602 15.315 1.00 41.53 243 GLU A O 1
ATOM 2004 N N . LYS A 1 244 ? 9.435 6.191 15.454 1.00 47.19 244 LYS A N 1
ATOM 2005 C CA . LYS A 1 244 ? 9.430 5.061 14.535 1.00 47.19 244 LYS A CA 1
ATOM 2006 C C . LYS A 1 244 ? 8.941 3.855 15.311 1.00 47.19 244 LYS A C 1
ATOM 2008 O O . LYS A 1 244 ? 9.672 3.353 16.151 1.00 47.19 244 LYS A O 1
ATOM 2013 N N . GLY A 1 245 ? 7.708 3.439 15.013 1.00 55.94 245 GLY A N 1
ATOM 2014 C CA . GLY A 1 245 ? 7.168 2.096 15.239 1.00 55.94 245 GLY A CA 1
ATOM 2015 C C . GLY A 1 245 ? 7.717 1.343 16.448 1.00 55.94 245 GLY A C 1
ATOM 2016 O O . GLY A 1 245 ? 8.125 0.214 16.281 1.00 55.94 245 GLY A O 1
ATOM 2017 N N . THR A 1 246 ? 7.782 1.925 17.642 1.00 73.75 246 THR A N 1
ATOM 2018 C CA . THR A 1 246 ? 8.243 1.172 18.814 1.00 73.75 246 THR A CA 1
ATOM 2019 C C . THR A 1 246 ? 7.165 0.182 19.247 1.00 73.75 246 THR A C 1
ATOM 2021 O O . THR A 1 246 ? 5.978 0.386 18.973 1.00 73.75 246 THR A O 1
ATOM 2024 N N . MET A 1 247 ? 7.557 -0.869 19.969 1.00 80.31 247 MET A N 1
ATOM 2025 C CA . MET A 1 247 ? 6.612 -1.799 20.595 1.00 80.31 247 MET A CA 1
ATOM 2026 C C . MET A 1 247 ? 5.574 -1.060 21.457 1.00 80.31 247 MET A C 1
ATOM 2028 O O . MET A 1 247 ? 4.380 -1.337 21.383 1.00 80.31 247 MET A O 1
ATOM 2032 N N . GLU A 1 248 ? 6.013 -0.041 22.198 1.00 81.62 248 GLU A N 1
ATOM 2033 C CA . GLU A 1 248 ? 5.138 0.838 22.977 1.00 81.62 248 GLU A CA 1
ATOM 2034 C C . GLU A 1 248 ? 4.099 1.555 22.099 1.00 81.62 248 GLU A C 1
ATOM 2036 O O . GLU A 1 248 ? 2.912 1.585 22.432 1.00 81.62 248 GLU A O 1
ATOM 2041 N N . ASN A 1 249 ? 4.507 2.085 20.938 1.00 83.69 249 ASN A N 1
ATOM 2042 C CA . ASN A 1 249 ? 3.572 2.691 19.993 1.00 83.69 249 ASN A CA 1
ATOM 2043 C C . ASN A 1 249 ? 2.576 1.647 19.466 1.00 83.69 249 ASN A C 1
ATOM 2045 O O . ASN A 1 249 ? 1.381 1.918 19.437 1.00 83.69 249 ASN A O 1
ATOM 2049 N N . 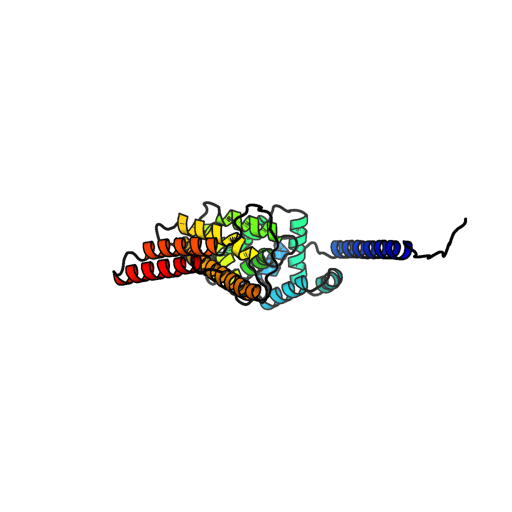VAL A 1 250 ? 3.019 0.434 19.119 1.00 86.94 250 VAL A N 1
ATOM 2050 C CA . VAL A 1 250 ? 2.115 -0.646 18.677 1.00 86.94 250 VAL A CA 1
ATOM 2051 C C . VAL A 1 250 ? 1.061 -0.959 19.746 1.00 86.94 250 VAL A C 1
ATOM 2053 O O . VAL A 1 250 ? -0.132 -1.002 19.437 1.00 86.94 250 VAL A O 1
ATOM 2056 N N . ILE A 1 251 ? 1.472 -1.095 21.008 1.00 87.19 251 ILE A N 1
ATOM 2057 C CA . ILE A 1 251 ? 0.585 -1.332 22.158 1.00 87.19 251 ILE A CA 1
ATOM 2058 C C . ILE A 1 251 ? -0.418 -0.181 22.317 1.00 87.19 251 ILE A C 1
ATOM 2060 O O . ILE A 1 251 ? -1.629 -0.406 22.385 1.00 87.19 251 ILE A O 1
ATOM 2064 N N . LYS A 1 252 ? 0.062 1.068 22.302 1.00 88.25 252 LYS A N 1
ATOM 2065 C CA . LYS A 1 252 ? -0.771 2.275 22.424 1.00 88.25 252 LYS A CA 1
ATOM 2066 C C . LYS A 1 252 ? -1.828 2.357 21.323 1.00 88.25 252 LYS A C 1
ATOM 2068 O O . LYS A 1 252 ? -2.995 2.623 21.609 1.00 88.25 252 LYS A O 1
ATOM 2073 N N . GLN A 1 253 ? -1.441 2.125 20.071 1.00 90.81 253 GLN A N 1
ATOM 2074 C CA . GLN A 1 253 ? -2.360 2.169 18.931 1.00 90.81 253 GLN A CA 1
ATOM 2075 C C . GLN A 1 253 ? -3.358 1.003 18.977 1.00 90.81 253 GLN A C 1
ATOM 2077 O O . GLN A 1 253 ? -4.541 1.206 18.712 1.00 90.81 253 GLN A O 1
ATOM 2082 N N . THR A 1 254 ? -2.929 -0.188 19.405 1.00 91.31 254 THR A N 1
ATOM 2083 C CA . THR A 1 254 ? -3.821 -1.345 19.589 1.00 91.31 254 THR A CA 1
ATOM 2084 C C . THR A 1 254 ? -4.882 -1.066 20.655 1.00 91.31 254 THR A C 1
ATOM 2086 O O . THR A 1 254 ? -6.068 -1.276 20.404 1.00 91.31 254 THR A O 1
ATOM 2089 N N . ASN A 1 255 ? -4.495 -0.498 21.802 1.00 89.94 255 ASN A N 1
ATOM 2090 C CA . ASN A 1 255 ? -5.436 -0.094 22.851 1.00 89.94 255 ASN A CA 1
ATOM 2091 C C . ASN A 1 255 ? -6.450 0.950 22.355 1.00 89.94 255 ASN A C 1
ATOM 2093 O O . ASN A 1 255 ? -7.643 0.843 22.642 1.00 89.94 255 ASN A O 1
ATOM 2097 N N . LYS A 1 256 ? -6.014 1.931 21.551 1.00 91.50 256 LYS A N 1
ATOM 2098 C CA . LYS A 1 256 ? -6.939 2.882 20.910 1.00 91.50 256 LYS A CA 1
ATOM 2099 C C . LYS A 1 256 ? -7.965 2.176 20.022 1.00 91.50 256 LYS A C 1
ATOM 2101 O O . LYS A 1 256 ? -9.153 2.484 20.103 1.00 91.50 256 LYS A O 1
ATOM 2106 N N . LEU A 1 257 ? -7.519 1.243 19.181 1.00 93.88 257 LEU A N 1
ATOM 2107 C CA . LEU A 1 257 ? -8.398 0.492 18.281 1.00 93.88 257 LEU A CA 1
ATOM 2108 C C . LEU A 1 257 ? -9.401 -0.357 19.067 1.00 93.88 257 LEU A C 1
ATOM 2110 O O . LEU A 1 257 ? -10.582 -0.352 18.727 1.00 93.88 257 LEU A O 1
ATOM 2114 N N . LEU A 1 258 ? -8.967 -1.018 20.144 1.00 90.94 258 LEU A N 1
ATOM 2115 C CA . LEU A 1 258 ? -9.865 -1.771 21.020 1.00 90.94 258 LEU A CA 1
ATOM 2116 C C . LEU A 1 258 ? -10.949 -0.893 21.637 1.00 90.94 258 LEU A C 1
ATOM 2118 O O . LEU A 1 258 ? -12.117 -1.261 21.563 1.00 90.94 258 LEU A O 1
ATOM 2122 N N . ASN A 1 259 ? -10.599 0.286 22.154 1.00 89.69 259 ASN A N 1
ATOM 2123 C CA . ASN A 1 259 ? -11.580 1.221 22.713 1.00 89.69 259 ASN A CA 1
ATOM 2124 C C . ASN A 1 259 ? -12.633 1.642 21.673 1.00 89.69 259 ASN A C 1
ATOM 2126 O O . ASN A 1 259 ? -13.819 1.772 21.986 1.00 89.69 259 ASN A O 1
ATOM 2130 N N . ILE A 1 260 ? -12.218 1.838 20.416 1.00 91.56 260 ILE A N 1
ATOM 2131 C CA . ILE A 1 260 ? -13.127 2.168 19.309 1.00 91.56 260 ILE A CA 1
ATOM 2132 C C . ILE A 1 260 ? -14.054 0.987 18.993 1.00 91.56 260 ILE A C 1
ATOM 2134 O O . ILE A 1 260 ? -15.264 1.175 18.863 1.00 91.56 260 ILE A O 1
ATOM 2138 N N . ILE A 1 261 ? -13.517 -0.232 18.914 1.00 90.62 261 ILE A N 1
ATOM 2139 C CA . ILE A 1 261 ? -14.314 -1.438 18.649 1.00 90.62 261 ILE A CA 1
ATOM 2140 C C . ILE A 1 261 ? -15.291 -1.691 19.799 1.00 90.62 261 ILE A C 1
ATOM 2142 O O . ILE A 1 261 ? -16.468 -1.942 19.548 1.00 90.62 261 ILE A O 1
ATOM 2146 N N . GLN A 1 262 ? -14.847 -1.546 21.049 1.00 88.19 262 GLN A N 1
ATOM 2147 C CA . GLN A 1 262 ? -15.703 -1.630 22.229 1.00 88.19 262 GLN A CA 1
ATOM 2148 C C . GLN A 1 262 ? -16.845 -0.615 22.130 1.00 88.19 262 GLN A C 1
ATOM 2150 O O . GLN A 1 262 ? -18.002 -0.988 22.298 1.00 88.19 262 GLN A O 1
ATOM 2155 N N . LYS A 1 263 ? -16.563 0.646 21.764 1.00 87.31 263 LYS A N 1
ATOM 2156 C CA . LYS A 1 263 ? -17.596 1.671 21.528 1.00 87.31 263 LYS A CA 1
ATOM 2157 C C . LYS A 1 263 ? -18.606 1.242 20.458 1.00 87.31 263 LYS A C 1
ATOM 2159 O O . LYS A 1 263 ? -19.799 1.458 20.651 1.00 87.31 263 LYS A O 1
ATOM 2164 N N . TRP A 1 264 ? -18.170 0.625 19.361 1.00 88.31 264 TRP A N 1
ATOM 2165 C CA . TRP A 1 264 ? -19.083 0.095 18.338 1.00 88.31 264 TRP A CA 1
ATOM 2166 C C . TRP A 1 264 ? -19.892 -1.110 18.833 1.00 88.31 264 TRP A C 1
ATOM 2168 O O . TRP A 1 264 ? -21.041 -1.289 18.428 1.00 88.31 264 TRP A O 1
ATOM 2178 N N . HIS A 1 265 ? -19.317 -1.911 19.728 1.00 81.44 265 HIS A N 1
ATOM 2179 C CA . HIS A 1 265 ? -19.927 -3.108 20.303 1.00 81.44 265 HIS A CA 1
ATOM 2180 C C . HIS A 1 265 ? -20.771 -2.863 21.559 1.00 81.44 265 HIS A C 1
ATOM 2182 O O . HIS A 1 265 ? -21.467 -3.793 21.966 1.00 81.44 265 HIS A O 1
ATOM 2188 N N . LYS A 1 266 ? -20.794 -1.641 22.123 1.00 67.19 266 LYS A N 1
ATOM 2189 C CA . LYS A 1 266 ? -21.562 -1.212 23.325 1.00 67.19 266 LYS A CA 1
ATOM 2190 C C . LYS A 1 266 ? -23.081 -1.472 23.291 1.00 67.19 266 LYS A C 1
ATOM 2192 O O . LYS A 1 266 ? -23.820 -0.986 24.136 1.00 67.19 266 LYS A O 1
ATOM 2197 N N . THR A 1 267 ? -23.581 -2.224 22.320 1.00 55.12 267 THR A N 1
ATOM 2198 C CA . THR A 1 267 ? -24.993 -2.540 22.130 1.00 55.12 267 THR A CA 1
ATOM 2199 C C . THR A 1 267 ? -25.389 -3.990 22.434 1.00 55.12 267 THR A C 1
ATOM 2201 O O . THR A 1 267 ? -26.522 -4.320 22.090 1.00 55.12 267 THR A O 1
ATOM 2204 N N . LYS A 1 268 ? -24.553 -4.879 23.022 1.00 55.72 268 LYS A N 1
ATOM 2205 C CA . LYS A 1 268 ? -24.926 -6.319 23.037 1.00 55.72 268 LYS A CA 1
ATOM 2206 C C . LYS A 1 268 ? -24.806 -7.194 24.301 1.00 55.72 268 LYS A C 1
ATOM 2208 O O . LYS A 1 268 ? -25.642 -8.089 24.366 1.00 55.72 268 LYS A O 1
ATOM 2213 N N . ASP A 1 269 ? -23.897 -7.017 25.271 1.00 66.38 269 ASP A N 1
ATOM 2214 C CA . ASP A 1 269 ? -23.849 -7.918 26.459 1.00 66.38 269 ASP A CA 1
ATOM 2215 C C . ASP A 1 269 ? -22.856 -7.457 27.555 1.00 66.38 269 ASP A C 1
ATOM 2217 O O . ASP A 1 269 ? -21.783 -6.962 27.211 1.00 66.38 269 ASP A O 1
ATOM 2221 N N . GLU A 1 270 ? -23.143 -7.707 28.842 1.00 70.06 270 GLU A N 1
ATOM 2222 C CA . GLU A 1 270 ? -22.211 -7.503 29.979 1.00 70.06 270 GLU A CA 1
ATOM 2223 C C . GLU A 1 270 ? -20.944 -8.368 29.826 1.00 70.06 270 GLU A C 1
ATOM 2225 O O . GLU A 1 270 ? -19.834 -7.935 30.132 1.00 70.06 270 GLU A O 1
ATOM 2230 N N . LEU A 1 271 ? -21.085 -9.570 29.251 1.00 77.38 271 LEU A N 1
ATOM 2231 C CA . LEU A 1 271 ? -19.957 -10.460 28.943 1.00 77.38 271 LEU A CA 1
ATOM 2232 C C . LEU A 1 271 ? -18.971 -9.852 27.935 1.00 77.38 271 LEU A C 1
ATOM 2234 O O . LEU A 1 271 ? -17.787 -10.184 27.948 1.00 77.38 271 LEU A O 1
ATOM 2238 N N . SER A 1 272 ? -19.445 -8.961 27.059 1.00 75.25 272 SER A N 1
ATOM 2239 C CA . SER A 1 272 ? -18.569 -8.286 26.099 1.00 75.25 272 SER A CA 1
ATOM 2240 C C . SER A 1 272 ? -17.698 -7.239 26.788 1.00 75.25 272 SER A C 1
ATOM 2242 O O . SER A 1 272 ? -16.544 -7.085 26.406 1.00 75.25 272 SER A O 1
ATOM 2244 N N . GLU A 1 273 ? -18.212 -6.543 27.807 1.00 77.62 273 GLU A N 1
ATOM 2245 C CA . GLU A 1 273 ? -17.433 -5.552 28.560 1.00 77.62 273 GLU A CA 1
ATOM 2246 C C . GLU A 1 273 ? -16.278 -6.212 29.317 1.00 77.62 273 GLU A C 1
ATOM 2248 O O . GLU A 1 273 ? -15.140 -5.769 29.173 1.00 77.62 273 GLU A O 1
ATOM 2253 N N . VAL A 1 274 ? -16.537 -7.339 29.992 1.00 82.00 274 VAL A N 1
ATOM 2254 C CA . VAL A 1 274 ? -15.495 -8.129 30.674 1.00 82.00 274 VAL A CA 1
ATOM 2255 C C . VAL A 1 274 ? -14.410 -8.587 29.695 1.00 82.00 274 VAL A C 1
ATOM 2257 O O . VAL A 1 274 ? -13.225 -8.441 29.981 1.00 82.00 274 VAL A O 1
ATOM 2260 N N . ALA A 1 275 ? -14.790 -9.077 28.511 1.00 83.81 275 ALA A N 1
ATOM 2261 C CA . ALA A 1 275 ? -13.823 -9.506 27.500 1.00 83.81 275 ALA A CA 1
ATOM 2262 C C . ALA A 1 275 ? -12.939 -8.350 26.991 1.00 83.81 275 ALA A C 1
ATOM 2264 O O . ALA A 1 275 ? -11.751 -8.548 26.736 1.00 83.81 275 ALA A O 1
ATOM 2265 N N . TYR A 1 276 ? -13.493 -7.141 26.842 1.00 83.44 276 TYR A N 1
ATOM 2266 C CA . TYR A 1 276 ? -12.702 -5.964 26.468 1.00 83.44 276 TYR A CA 1
ATOM 2267 C C . TYR A 1 276 ? -11.744 -5.536 27.577 1.00 83.44 276 TYR A C 1
ATOM 2269 O O . TYR A 1 276 ? -10.587 -5.240 27.279 1.00 83.44 276 TYR A O 1
ATOM 2277 N N . ASP A 1 277 ? -12.188 -5.564 28.832 1.00 82.06 277 ASP A N 1
ATOM 2278 C CA . ASP A 1 277 ? -11.339 -5.242 29.978 1.00 82.06 277 ASP A CA 1
ATOM 2279 C C . ASP A 1 277 ? -10.179 -6.243 30.115 1.00 82.06 277 ASP A C 1
ATOM 2281 O O . ASP A 1 277 ? -9.030 -5.834 30.294 1.00 82.06 277 ASP A O 1
ATOM 2285 N N . GLU A 1 278 ? -10.444 -7.544 29.949 1.00 85.25 278 GLU A N 1
ATOM 2286 C CA . GLU A 1 278 ? -9.414 -8.593 29.928 1.00 85.25 278 GLU A CA 1
ATOM 2287 C C . GLU A 1 278 ? -8.411 -8.392 28.781 1.00 85.25 278 GLU A C 1
ATOM 2289 O O . GLU A 1 278 ? -7.198 -8.474 28.992 1.00 85.25 278 GLU A O 1
ATOM 2294 N N . LEU A 1 279 ? -8.888 -8.072 27.572 1.00 84.88 279 LEU A N 1
ATOM 2295 C CA . LEU A 1 279 ? -8.022 -7.799 26.419 1.00 84.88 279 LEU A CA 1
ATOM 2296 C C . LEU A 1 279 ? -7.140 -6.563 26.637 1.00 84.88 279 LEU A C 1
ATOM 2298 O O . LEU A 1 279 ? -5.946 -6.598 26.337 1.00 84.88 279 LEU A O 1
ATOM 2302 N N . SER A 1 280 ? -7.696 -5.477 27.178 1.00 82.44 280 SER A N 1
ATOM 2303 C CA . SER A 1 280 ? -6.940 -4.260 27.488 1.00 82.44 280 SER A CA 1
ATOM 2304 C C . SER A 1 280 ? -5.901 -4.486 28.587 1.00 82.44 280 SER A C 1
ATOM 2306 O O . SER A 1 280 ? -4.790 -3.953 28.496 1.00 82.44 280 SER A O 1
ATOM 2308 N N . GLN A 1 281 ? -6.217 -5.297 29.601 1.00 83.94 281 GLN A N 1
ATOM 2309 C CA . GLN A 1 281 ? -5.251 -5.701 30.625 1.00 83.94 281 GLN A CA 1
ATOM 2310 C C . GLN A 1 281 ? -4.119 -6.539 30.030 1.00 83.94 281 GLN A C 1
ATOM 2312 O O . GLN A 1 281 ? -2.956 -6.236 30.290 1.00 83.94 281 GLN A O 1
ATOM 2317 N N . LEU A 1 282 ? -4.440 -7.523 29.184 1.00 84.69 282 LEU A N 1
ATOM 2318 C CA . LEU A 1 282 ? -3.448 -8.360 28.506 1.00 84.69 282 LEU A CA 1
ATOM 2319 C C . LEU A 1 282 ? -2.501 -7.529 27.631 1.00 84.69 282 LEU A C 1
ATOM 2321 O O . LEU A 1 282 ? -1.291 -7.718 27.656 1.00 84.69 282 LEU A O 1
ATOM 2325 N N . ILE A 1 283 ? -3.026 -6.573 26.867 1.00 81.25 283 ILE A N 1
ATOM 2326 C CA . ILE A 1 283 ? -2.184 -5.711 26.026 1.00 81.25 283 ILE A CA 1
ATOM 2327 C C . ILE A 1 283 ? -1.302 -4.797 26.878 1.00 81.25 283 ILE A C 1
ATOM 2329 O O . ILE A 1 283 ? -0.151 -4.544 26.530 1.00 81.25 283 ILE A O 1
ATOM 2333 N N . SER A 1 284 ? -1.813 -4.330 28.015 1.00 76.12 284 SER A N 1
ATOM 2334 C CA . SER A 1 284 ? -1.047 -3.499 28.946 1.00 76.12 284 SER A CA 1
ATOM 2335 C C . SER A 1 284 ? -0.014 -4.301 29.747 1.00 76.12 284 SER A C 1
ATOM 2337 O O . SER A 1 284 ? 0.983 -3.738 30.184 1.00 76.12 284 SER A O 1
ATOM 2339 N N . SER A 1 285 ? -0.190 -5.612 29.941 1.00 77.75 285 SER A N 1
ATOM 2340 C CA . SER A 1 285 ? 0.842 -6.442 30.576 1.00 77.75 285 SER A CA 1
ATOM 2341 C C . SER A 1 285 ? 2.043 -6.672 29.662 1.00 77.75 285 SER A C 1
ATOM 2343 O O . SER A 1 285 ? 3.157 -6.773 30.162 1.00 77.75 285 SER A O 1
ATOM 2345 N N . ILE A 1 286 ? 1.847 -6.657 28.338 1.00 73.88 286 ILE A N 1
ATOM 2346 C CA . ILE A 1 286 ? 2.937 -6.754 27.352 1.00 73.88 286 ILE A CA 1
ATOM 2347 C C . ILE A 1 286 ? 3.926 -5.582 27.492 1.00 73.88 286 ILE A C 1
ATOM 2349 O O . ILE A 1 286 ? 5.110 -5.757 27.232 1.00 73.88 286 ILE A O 1
ATOM 2353 N N . SER A 1 287 ? 3.489 -4.394 27.936 1.00 60.28 287 SER A N 1
ATOM 2354 C CA . SER A 1 287 ? 4.406 -3.266 28.183 1.00 60.28 287 SER A CA 1
ATOM 2355 C C . SER A 1 287 ? 5.172 -3.362 29.507 1.00 60.28 287 SER A C 1
ATOM 2357 O O . SER A 1 287 ? 6.078 -2.566 29.729 1.00 60.28 287 SER A O 1
ATOM 2359 N N . ASN A 1 288 ? 4.782 -4.278 30.399 1.00 46.09 288 ASN A N 1
ATOM 2360 C CA . ASN A 1 288 ? 5.317 -4.406 31.758 1.00 46.09 288 ASN A CA 1
ATOM 2361 C C . ASN A 1 288 ? 6.178 -5.662 31.956 1.00 46.09 288 ASN A C 1
ATOM 2363 O O . ASN A 1 288 ? 6.711 -5.857 33.050 1.00 46.09 288 ASN A O 1
ATOM 2367 N N . GLU A 1 289 ? 6.310 -6.520 30.942 1.00 43.47 289 GLU A N 1
ATOM 2368 C CA . GLU A 1 289 ? 7.299 -7.593 30.977 1.00 43.47 289 GLU A CA 1
ATOM 2369 C C . GLU A 1 289 ? 8.700 -6.978 30.822 1.00 43.47 289 GLU A C 1
ATOM 2371 O O . GLU A 1 289 ? 8.933 -6.225 29.872 1.00 43.47 289 GLU A O 1
ATOM 2376 N N . PRO A 1 290 ? 9.628 -7.224 31.766 1.00 33.00 290 PRO A N 1
ATOM 2377 C CA . PRO A 1 290 ? 11.002 -6.781 31.604 1.00 33.00 290 PRO A CA 1
ATOM 2378 C C . PRO A 1 290 ? 11.606 -7.513 30.400 1.00 33.00 290 PRO A C 1
ATOM 2380 O O . PRO A 1 290 ? 11.604 -8.744 30.372 1.00 33.00 290 PRO A O 1
ATOM 2383 N N . VAL A 1 291 ? 12.075 -6.732 29.421 1.00 41.53 291 VAL A N 1
ATOM 2384 C CA . VAL A 1 291 ? 12.936 -7.181 28.314 1.00 41.53 291 VAL A CA 1
ATOM 2385 C C . VAL A 1 291 ? 14.255 -7.692 28.874 1.00 41.53 291 VAL A C 1
ATOM 2387 O O . VAL A 1 291 ? 14.834 -6.984 29.735 1.00 41.53 291 VAL A O 1
#

Secondary structure (DSSP, 8-state):
-----------SHHHHHHHHHHHHHHHHHHHHHHHHS----HHHHHHHHHTS-HHHHHHHHHHHHHS-HHHHHHHTTT-HHHHHHHHHHHHHHH-TT-THHHHHHHHHHHT-TT-HHHHHHHHHHHHHHHT-TTTHHHHHHHHHHHHHSS-HHHHHHHHHHHHHHIIIIITT-SS--HHHHHHHHHHHHHHHHHTTTS--HHHHHHHHHHHHHHHHHHHHHHHHHHHHTT----------------HHHHHHHHHHHHHHHHHHHTTS-HHHHHHHHHHHHHHHHHTTS--

Nearest PDB structures (foldseek):
  9c59-assembly1_B  TM=3.054E-01  e=7.853E-01  Homo sapiens
  7zbz-assembly1_D  TM=2.833E-01  e=4.263E+00  Homo sapiens
  5me3-assembly2_B  TM=2.457E-01  e=6.299E+00  Eremothecium gossypii ATCC 10895

Organism: Rhizopus oryzae (NCBI:txid64495)

Foldseek 3Di:
DDDDDDDPPPPPVVVVVVVVVVVVVVVVLVVLLVVLQDQDPLVRLLVVQLPDDPVLLVVLLVCVQPDDSVSLSVCCVVRSNVSSLSNVVVVCVVVVQPVVVLCVVLLVLCPDPPDSSNLSSLSSLLCLCPRDPPRNVNSLVVLLVLLVDPDLSSVLSSLSSLVSCCVPPNVPDPDHPLVSLQSCLVSLLVQLVVPLVEDDSNNVSSLVSNLVSLVSLLVVVVVVVVVCVVDDDDDDDDDDDDPRSDNVVSLVSVLSSLVSVCSNVVPDDPVSVVVSVVVNVVSVVVVVPDD

pLDDT: mean 79.16, std 19.73, range [30.23, 97.56]

Solvent-accessible surface area (backbone atoms only — not comparable to full-atom values): 16794 Å² total; per-residue (Å²): 138,85,81,89,80,81,84,80,85,76,77,70,58,66,63,55,54,51,52,52,52,49,52,48,54,52,49,52,51,50,49,54,36,61,72,58,57,51,88,52,57,64,70,59,23,51,56,52,52,47,72,48,57,64,74,58,49,54,51,34,51,52,48,61,75,73,43,54,68,69,58,45,52,61,45,43,81,76,30,72,64,45,35,27,54,53,14,48,52,55,49,33,75,80,38,78,85,49,61,60,77,60,44,57,80,34,48,75,36,59,74,41,84,93,43,85,50,22,60,30,34,47,50,58,54,40,39,33,55,75,66,37,89,85,47,20,67,59,43,44,52,52,46,49,52,36,50,71,43,92,47,66,68,46,24,39,43,44,48,53,44,51,48,50,42,38,68,76,59,44,74,82,41,94,63,86,58,62,70,63,47,49,67,48,36,62,60,33,43,49,48,21,62,75,38,48,91,49,89,40,76,56,24,46,52,24,42,54,46,31,52,53,42,36,51,52,53,47,58,53,52,56,55,50,59,68,58,46,79,81,59,90,72,92,70,92,74,83,90,73,97,63,97,68,68,41,70,67,53,39,45,55,53,48,53,53,51,49,55,43,51,49,63,70,53,75,79,77,55,75,71,56,54,54,52,51,53,52,51,51,49,55,53,56,48,66,76,68,59,85,128

Mean predicted aligned error: 11.73 Å